Protein AF-A0A850EEI7-F1 (afdb_monomer_lite)

Organism: NCBI:txid2744309

Sequence (321 aa):
MKRLITIFSTVLFVLFVTNSIVHAQEETTPITLTEIEKIIDAKFAEQRPLTEDELTKIVLEMKNEKIANLEGNLSAIIDTSALFVGLIALALATVTGLIGWYIKKGIDEKLNKIEGIERDISKINANIQSKSNEIEEQYKEVKRFKDDLDKFHQKLDSFSSKLKEHKNNFDELCDLNEIMQNVTDSIILIFRYLNNTKDAEQIISETSQIIKMPQKGLKYVLYKLGLKLGMEFNNIEDVVAHLKYLSENLKKEESNLWDIMNNFEGVMNIKLLTDAETMTFYEEIETNYEDWNSHLNEIKTIKDIWIANLKMNSNSQNDAS

pLDDT: mean 81.74, std 15.23, range [41.28, 97.75]

Secondary structure (DSSP, 8-state):
-HHHHHHHHHHHHHHHHHHHHHHT-S------HHHHHHHHHHHHTTT-PPPHHHHHHHHHHHHHHHHHHHHHHHHHHHHHHHHHHHHHHHHHHHHHHHHHHHHHHHHHHHHHHHHHHHHHHHHHHHHHHHHHHHHHHHHHHHHHHHHHHHHHHHHHHHHHHHHHHHHHHHHHHHHHHHHHHHHHHHHHHHHHHHHHHHHHHHHHHHHHHHHTS--TTHHHHHHHHHHHHTS---SHHHHHHHHHHHHHHHHHHHHHHHHHHHHHHHHT-GGG--HHHHHHHHHHHHHHHHHHHHHHHHHHHHHHHHHHHHHHHHHHHHTT-

Foldseek 3Di:
DVVVVVVVVVVLVVVVVVVVVVVVPPDPPPCDVVNVVVVVVVVVVVPDDDDPVNVVVVVVVVVVVVVVVVVVVVVVVVVVVVVVVVVVVVVVVVVVVVVVVVVVVVVVVVVVVVVVVVVVVVVVVVVVVVVVVVVVVVVVVVVVVVVVVVVVVVVVVVVVVVVVVVVVVVVVVVQLVLLVVLVVLLVVLVVVCVVCVVVLVVLLVLLVVLLPDDADPQVVLQVQLCVVVVHHDPDSVSVVVVSVVLVVLLVVLVVQLVVLVVCCVVSVPSVPDDSVVSVVSSVSSVVSSVSNVVSSVSSVVSNVSSVVRVVVVVVVVVVVD

Structure (mmCIF, N/CA/C/O backbone):
data_AF-A0A850EEI7-F1
#
_entry.id   AF-A0A850EEI7-F1
#
loop_
_atom_site.group_PDB
_atom_site.id
_atom_site.type_symbol
_atom_site.label_atom_id
_atom_site.label_alt_id
_atom_site.label_comp_id
_atom_site.label_asym_id
_atom_site.label_entity_id
_atom_site.label_seq_id
_atom_site.pdbx_PDB_ins_code
_atom_site.Cartn_x
_atom_site.Cartn_y
_atom_site.Cartn_z
_atom_site.occupancy
_atom_site.B_iso_or_equiv
_atom_site.auth_seq_id
_atom_site.auth_comp_id
_atom_site.auth_asym_id
_atom_site.auth_atom_id
_atom_site.pdbx_PDB_model_num
ATOM 1 N N . MET A 1 1 ? 44.620 13.776 -81.915 1.00 54.44 1 MET A N 1
ATOM 2 C CA . MET A 1 1 ? 45.863 13.062 -82.283 1.00 54.44 1 MET A CA 1
ATOM 3 C C . MET A 1 1 ? 45.779 12.416 -83.667 1.00 54.44 1 MET A C 1
ATOM 5 O O . MET A 1 1 ? 46.498 12.886 -84.533 1.00 54.44 1 MET A O 1
ATOM 9 N N . LYS A 1 2 ? 44.851 11.474 -83.942 1.00 50.22 2 LYS A N 1
ATOM 10 C CA . LYS A 1 2 ? 44.664 10.896 -85.299 1.00 50.22 2 LYS A CA 1
ATOM 11 C C . LYS A 1 2 ? 44.573 11.956 -86.409 1.00 50.22 2 LYS A C 1
ATOM 13 O O . LYS A 1 2 ? 45.368 11.920 -87.330 1.00 50.22 2 LYS A O 1
ATOM 18 N N . ARG A 1 3 ? 43.707 12.968 -86.255 1.00 58.97 3 ARG A N 1
ATOM 19 C CA . ARG A 1 3 ? 43.564 14.070 -87.232 1.00 58.97 3 ARG A CA 1
ATOM 20 C C . ARG A 1 3 ? 44.830 14.918 -87.419 1.00 58.97 3 ARG A C 1
ATOM 22 O O . ARG A 1 3 ? 45.059 15.418 -88.506 1.00 58.97 3 ARG A O 1
ATOM 29 N N . LEU A 1 4 ? 45.647 15.063 -86.377 1.00 57.88 4 LEU A N 1
ATOM 30 C CA . LEU A 1 4 ? 46.865 15.881 -86.398 1.00 57.88 4 LEU A CA 1
ATOM 31 C C . LEU A 1 4 ? 48.005 15.136 -87.110 1.00 57.88 4 LEU A C 1
ATOM 33 O O . LEU A 1 4 ? 48.696 15.725 -87.928 1.00 57.88 4 LEU A O 1
ATOM 37 N N . ILE A 1 5 ? 48.108 13.821 -86.879 1.00 64.69 5 ILE A N 1
ATOM 38 C CA . ILE A 1 5 ? 48.995 12.917 -87.628 1.00 64.69 5 ILE A CA 1
ATOM 39 C C . ILE A 1 5 ? 48.591 12.887 -89.105 1.00 64.69 5 ILE A C 1
ATOM 41 O O . ILE A 1 5 ? 49.452 12.985 -89.972 1.00 64.69 5 ILE A O 1
ATOM 45 N N . THR A 1 6 ? 47.287 12.819 -89.400 1.00 65.75 6 THR A N 1
ATOM 46 C CA . THR A 1 6 ? 46.788 12.871 -90.780 1.00 65.75 6 THR A CA 1
ATOM 47 C C . THR A 1 6 ? 47.167 14.185 -91.459 1.00 65.75 6 THR A C 1
ATOM 49 O O . THR A 1 6 ? 47.776 14.140 -92.515 1.00 65.75 6 THR A O 1
ATOM 52 N N . ILE A 1 7 ? 46.900 15.340 -90.836 1.00 68.81 7 ILE A N 1
ATOM 53 C CA . ILE A 1 7 ? 47.242 16.656 -91.406 1.00 68.81 7 ILE A CA 1
ATOM 54 C C . ILE A 1 7 ? 48.750 16.784 -91.637 1.00 68.81 7 ILE A C 1
ATOM 56 O O . ILE A 1 7 ? 49.165 17.213 -92.708 1.00 68.81 7 ILE A O 1
ATOM 60 N N . PHE A 1 8 ? 49.575 16.373 -90.671 1.00 67.12 8 PHE A N 1
ATOM 61 C CA . PHE A 1 8 ? 51.027 16.464 -90.799 1.00 67.12 8 PHE A CA 1
ATOM 62 C C . PHE A 1 8 ? 51.553 15.564 -91.924 1.00 67.12 8 PHE A C 1
ATOM 64 O O . PHE A 1 8 ? 52.360 16.007 -92.734 1.00 67.12 8 PHE A O 1
ATOM 71 N N . SER A 1 9 ? 51.038 14.335 -92.036 1.00 65.44 9 SER A N 1
ATOM 72 C CA . SER A 1 9 ? 51.412 13.415 -93.114 1.00 65.44 9 SER A CA 1
ATOM 73 C C . SER A 1 9 ? 50.957 13.916 -94.487 1.00 65.44 9 SER A C 1
ATOM 75 O O . SER A 1 9 ? 51.685 13.746 -95.460 1.00 65.44 9 SER A O 1
ATOM 77 N N . THR A 1 10 ? 49.789 14.564 -94.575 1.00 70.62 10 THR A N 1
ATOM 78 C CA . THR A 1 10 ? 49.311 15.192 -95.814 1.00 70.62 10 THR A CA 1
ATOM 79 C C . THR A 1 10 ? 50.187 16.380 -96.207 1.00 70.62 10 THR A C 1
ATOM 81 O O . THR A 1 10 ? 50.543 16.498 -97.372 1.00 70.62 10 THR A O 1
ATOM 84 N N . VAL A 1 11 ? 50.587 17.233 -95.259 1.00 69.94 11 VAL A N 1
ATOM 85 C CA . VAL A 1 11 ? 51.472 18.381 -95.531 1.00 69.94 11 VAL A CA 1
ATOM 86 C C . VAL A 1 11 ? 52.863 17.915 -95.967 1.00 69.94 11 VAL A C 1
ATOM 88 O O . VAL A 1 11 ? 53.402 18.451 -96.930 1.00 69.94 11 VAL A O 1
ATOM 91 N N . LEU A 1 12 ? 53.417 16.882 -95.326 1.00 67.50 12 LEU A N 1
ATOM 92 C CA . LEU A 1 12 ? 54.711 16.305 -95.706 1.00 67.50 12 LEU A CA 1
ATOM 93 C C . LEU A 1 12 ? 54.664 15.674 -97.105 1.00 67.50 12 LEU A C 1
ATOM 95 O O . LEU A 1 12 ? 55.602 15.830 -97.880 1.00 67.50 12 LEU A O 1
ATOM 99 N N . PHE A 1 13 ? 53.551 15.017 -97.446 1.00 70.19 13 PHE A N 1
ATOM 100 C CA . PHE A 1 13 ? 53.325 14.453 -98.776 1.00 70.19 13 PHE A CA 1
ATOM 101 C C . PHE A 1 13 ? 53.162 15.540 -99.846 1.00 70.19 13 PHE A C 1
ATOM 103 O O . PHE A 1 13 ? 53.750 15.435 -100.915 1.00 70.19 13 PHE A O 1
ATOM 110 N N . VAL A 1 14 ? 52.415 16.610 -99.556 1.00 68.94 14 VAL A N 1
ATOM 111 C CA . VAL A 1 14 ? 52.255 17.746 -100.477 1.00 68.94 14 VAL A CA 1
ATOM 112 C C . VAL A 1 14 ? 53.591 18.447 -100.705 1.00 68.94 14 VAL A C 1
ATOM 114 O O . VAL A 1 14 ? 53.937 18.677 -101.856 1.00 68.94 14 VAL A O 1
ATOM 117 N N . LEU A 1 15 ? 54.371 18.704 -99.648 1.00 64.94 15 LEU A N 1
ATOM 118 C CA . LEU A 1 15 ? 55.708 19.293 -99.766 1.00 64.94 15 LEU A CA 1
ATOM 119 C C . LEU A 1 15 ? 56.660 18.399 -100.568 1.00 64.94 15 LEU A C 1
ATOM 121 O O . LEU A 1 15 ? 57.407 18.914 -101.392 1.00 64.94 15 LEU A O 1
ATOM 125 N N . PHE A 1 16 ? 56.602 17.075 -100.380 1.00 63.66 16 PHE A N 1
ATOM 126 C CA . PHE A 1 16 ? 57.370 16.113 -101.174 1.00 63.66 16 PHE A CA 1
ATOM 127 C C . PHE A 1 16 ? 57.006 16.200 -102.662 1.00 63.66 16 PHE A C 1
ATOM 129 O O . PHE A 1 16 ? 57.883 16.381 -103.501 1.00 63.66 16 PHE A O 1
ATOM 136 N N . VAL A 1 17 ? 55.709 16.159 -102.987 1.00 61.47 17 VAL A N 1
ATOM 137 C CA . VAL A 1 17 ? 55.229 16.216 -104.374 1.00 61.47 17 VAL A CA 1
ATOM 138 C C . VAL A 1 17 ? 55.571 17.555 -105.031 1.00 61.47 17 VAL A C 1
ATOM 140 O O . VAL A 1 17 ? 56.059 17.563 -106.157 1.00 61.47 17 VAL A O 1
ATOM 143 N N . THR A 1 18 ? 55.381 18.688 -104.352 1.00 61.16 18 THR A N 1
ATOM 144 C CA . THR A 1 18 ? 55.675 19.998 -104.949 1.00 61.16 18 THR A CA 1
ATOM 145 C C . THR A 1 18 ? 57.171 20.240 -105.134 1.00 61.16 18 THR A C 1
ATOM 147 O O . THR A 1 18 ? 57.550 20.784 -106.164 1.00 61.16 18 THR A O 1
ATOM 150 N N . ASN A 1 19 ? 58.038 19.800 -104.212 1.00 57.16 19 ASN A N 1
ATOM 151 C CA . ASN A 1 19 ? 59.485 20.000 -104.373 1.00 57.16 19 ASN A CA 1
ATOM 152 C C . ASN A 1 19 ? 60.088 19.075 -105.444 1.00 57.16 19 ASN A C 1
ATOM 154 O O . ASN A 1 19 ? 60.962 19.501 -106.195 1.00 57.16 19 ASN A O 1
ATOM 158 N N . SER A 1 20 ? 59.593 17.836 -105.571 1.00 56.31 20 SER A N 1
ATOM 159 C CA . SER A 1 20 ? 60.006 16.934 -106.657 1.00 56.31 20 SER A CA 1
ATOM 160 C C . SER A 1 20 ? 59.588 17.442 -108.040 1.00 56.31 20 SER A C 1
ATOM 162 O O . SER A 1 20 ? 60.304 17.206 -109.007 1.00 56.31 20 SER A O 1
ATOM 164 N N . ILE A 1 21 ? 58.456 18.150 -108.141 1.00 53.41 21 ILE A N 1
ATOM 165 C CA . ILE A 1 21 ? 57.993 18.752 -109.401 1.00 53.41 21 ILE A CA 1
ATOM 166 C C . ILE A 1 21 ? 58.807 20.008 -109.742 1.00 53.41 21 ILE A C 1
ATOM 168 O O . ILE A 1 21 ? 59.207 20.167 -110.891 1.00 53.41 21 ILE A O 1
ATOM 172 N N . VAL A 1 22 ? 59.108 20.866 -108.760 1.00 53.03 22 VAL A N 1
ATOM 173 C CA . VAL A 1 22 ? 59.854 22.117 -108.994 1.00 53.03 22 VAL A CA 1
ATOM 174 C C . VAL A 1 22 ? 61.310 21.854 -109.401 1.00 53.03 22 VAL A C 1
ATOM 176 O O . VAL A 1 22 ? 61.799 22.506 -110.317 1.00 53.03 22 VAL A O 1
ATOM 179 N N . HIS A 1 23 ? 61.989 20.855 -108.825 1.00 53.16 23 HIS A N 1
ATOM 180 C CA . HIS A 1 23 ? 63.355 20.502 -109.251 1.00 53.16 23 HIS A CA 1
ATOM 181 C C . HIS A 1 23 ? 63.435 19.660 -110.531 1.00 53.16 23 HIS A C 1
ATOM 183 O O . HIS A 1 23 ? 64.508 19.553 -111.114 1.00 53.16 23 HIS A O 1
ATOM 189 N N . ALA A 1 24 ? 62.322 19.104 -111.019 1.00 50.75 24 ALA A N 1
ATOM 190 C CA . ALA A 1 24 ? 62.287 18.471 -112.338 1.00 50.75 24 ALA A CA 1
ATOM 191 C C . ALA A 1 24 ? 62.142 19.489 -113.491 1.00 50.75 24 ALA A C 1
ATOM 193 O O . ALA A 1 24 ? 62.239 19.096 -114.652 1.00 50.75 24 ALA A O 1
ATOM 194 N N . GLN A 1 25 ? 61.891 20.771 -113.185 1.00 46.19 25 GLN A N 1
ATOM 195 C CA . GLN A 1 25 ? 61.545 21.810 -114.162 1.00 46.19 25 GLN A CA 1
ATOM 196 C C . GLN A 1 25 ? 62.606 22.905 -114.368 1.00 46.19 25 GLN A C 1
ATOM 198 O O . GLN A 1 25 ? 62.385 23.782 -115.201 1.00 46.19 25 GLN A O 1
ATOM 203 N N . GLU A 1 26 ? 63.759 22.860 -113.692 1.00 45.91 26 GLU A N 1
ATOM 204 C CA . GLU A 1 26 ? 64.898 23.709 -114.070 1.00 45.91 26 GLU A CA 1
ATOM 205 C C . GLU A 1 26 ? 65.639 23.083 -115.259 1.00 45.91 26 GLU A C 1
ATOM 207 O O . GLU A 1 26 ? 66.461 22.174 -115.139 1.00 45.91 26 GLU A O 1
ATOM 212 N N . GLU A 1 27 ? 65.252 23.570 -116.439 1.00 44.69 27 GLU A N 1
ATOM 213 C CA . GLU A 1 27 ? 65.830 23.310 -117.751 1.00 44.69 27 GLU A CA 1
ATOM 214 C C . GLU A 1 27 ? 67.348 23.549 -117.745 1.00 44.69 27 GLU A C 1
ATOM 216 O O . GLU A 1 27 ? 67.828 24.672 -117.891 1.00 44.69 27 GLU A O 1
ATOM 221 N N . THR A 1 28 ? 68.136 22.476 -117.669 1.00 47.81 28 THR A N 1
ATOM 222 C CA . THR A 1 28 ? 69.429 22.485 -118.354 1.00 47.81 28 THR A CA 1
ATOM 223 C C . THR A 1 28 ? 69.102 22.453 -119.840 1.00 47.81 28 THR A C 1
ATOM 225 O O . THR A 1 28 ? 68.702 21.417 -120.363 1.00 47.81 28 THR A O 1
ATOM 228 N N . THR A 1 29 ? 69.168 23.602 -120.517 1.00 46.78 29 THR A N 1
ATOM 229 C CA . THR A 1 29 ? 69.063 23.664 -121.980 1.00 46.78 29 THR A CA 1
ATOM 230 C C . THR A 1 29 ? 70.129 22.733 -122.556 1.00 46.78 29 THR A C 1
ATOM 232 O O . THR A 1 29 ? 71.314 23.053 -122.432 1.00 46.78 29 THR A O 1
ATOM 235 N N . PRO A 1 30 ? 69.767 21.571 -123.132 1.00 49.31 30 PRO A N 1
ATOM 236 C CA . PRO A 1 30 ? 70.758 20.726 -123.773 1.00 49.31 30 PRO A CA 1
ATOM 237 C C . PRO A 1 30 ? 71.343 21.518 -124.942 1.00 49.31 30 PRO A C 1
ATOM 239 O O . PRO A 1 30 ? 70.599 22.249 -125.601 1.00 49.31 30 PRO A O 1
ATOM 242 N N . ILE A 1 31 ? 72.637 21.350 -125.230 1.00 50.62 31 ILE A N 1
ATOM 243 C CA . ILE A 1 31 ? 73.189 21.700 -126.544 1.00 50.62 31 ILE A CA 1
ATOM 244 C C . ILE A 1 31 ? 72.261 21.051 -127.568 1.00 50.62 31 ILE A C 1
ATOM 246 O O . ILE A 1 31 ? 72.176 19.825 -127.684 1.00 50.62 31 ILE A O 1
ATOM 250 N N . THR A 1 32 ? 71.438 21.878 -128.204 1.00 56.16 32 THR A N 1
ATOM 251 C CA . THR A 1 32 ? 70.386 21.374 -129.078 1.00 56.16 32 THR A CA 1
ATOM 252 C C . THR A 1 32 ? 71.053 20.756 -130.298 1.00 56.16 32 THR A C 1
ATOM 254 O O . THR A 1 32 ? 72.125 21.199 -130.713 1.00 56.16 32 THR A O 1
ATOM 257 N N . LEU A 1 33 ? 70.418 19.744 -130.897 1.00 53.97 33 LEU A N 1
ATOM 258 C CA . LEU A 1 33 ? 70.872 19.140 -132.157 1.00 53.97 33 LEU A CA 1
ATOM 259 C C . LEU A 1 33 ? 71.269 20.222 -133.191 1.00 53.97 33 LEU A C 1
ATOM 261 O O . LEU A 1 33 ? 72.236 20.055 -133.920 1.00 53.97 33 LEU A O 1
ATOM 265 N N . THR A 1 34 ? 70.596 21.374 -133.130 1.00 58.31 34 THR A N 1
ATOM 266 C CA . THR A 1 34 ? 70.830 22.620 -133.870 1.00 58.31 34 THR A CA 1
ATOM 267 C C . THR A 1 34 ? 72.231 23.241 -133.731 1.00 58.31 34 THR A C 1
ATOM 269 O O . THR A 1 34 ? 72.737 23.818 -134.691 1.00 58.31 34 THR A O 1
ATOM 272 N N . GLU A 1 35 ? 72.877 23.186 -132.562 1.00 60.78 35 GLU A N 1
ATOM 273 C CA . GLU A 1 35 ? 74.251 23.698 -132.380 1.00 60.78 35 GLU A CA 1
ATOM 274 C C . GLU A 1 35 ? 75.294 22.731 -132.945 1.00 60.78 35 GLU A C 1
ATOM 276 O O . GLU A 1 35 ? 76.287 23.164 -133.531 1.00 60.78 35 GLU A O 1
ATOM 281 N N . ILE A 1 36 ? 75.024 21.427 -132.859 1.00 58.72 36 ILE A N 1
ATOM 282 C CA . ILE A 1 36 ? 75.848 20.380 -133.472 1.00 58.72 36 ILE A CA 1
ATOM 283 C C . ILE A 1 36 ? 75.715 20.435 -135.000 1.00 58.72 36 ILE A C 1
ATOM 285 O O . ILE A 1 36 ? 76.726 20.398 -135.701 1.00 58.72 36 ILE A O 1
ATOM 289 N N . GLU A 1 37 ? 74.498 20.615 -135.518 1.00 59.19 37 GLU A N 1
ATOM 290 C CA . GLU A 1 37 ? 74.234 20.846 -136.943 1.00 59.19 37 GLU A CA 1
ATOM 291 C C . GLU A 1 37 ? 74.968 22.093 -137.449 1.00 59.19 37 GLU A C 1
ATOM 293 O O . GLU A 1 37 ? 75.642 22.018 -138.470 1.00 59.19 37 GLU A O 1
ATOM 298 N N . LYS A 1 38 ? 74.983 23.201 -136.692 1.00 64.62 38 LYS A N 1
ATOM 299 C CA . LYS A 1 38 ? 75.766 24.402 -137.047 1.00 64.62 38 LYS A CA 1
ATOM 300 C C . LYS A 1 38 ? 77.272 24.153 -137.164 1.00 64.62 38 LYS A C 1
ATOM 302 O O . LYS A 1 38 ? 77.912 24.740 -138.034 1.00 64.62 38 LYS A O 1
ATOM 307 N N . ILE A 1 39 ? 77.853 23.330 -136.291 1.00 62.94 39 ILE A N 1
ATOM 308 C CA . ILE A 1 39 ? 79.290 23.010 -136.321 1.00 62.94 39 ILE A CA 1
ATOM 309 C C . ILE A 1 39 ? 79.610 22.073 -137.495 1.00 62.94 39 ILE A C 1
ATOM 311 O O . ILE A 1 39 ? 80.634 22.247 -138.159 1.00 62.94 39 ILE A O 1
ATOM 315 N N . ILE A 1 40 ? 78.721 21.118 -137.785 1.00 61.44 40 ILE A N 1
ATOM 316 C CA . ILE A 1 40 ? 78.839 20.204 -138.929 1.00 61.44 40 ILE A CA 1
ATOM 317 C C . ILE A 1 40 ? 78.689 20.972 -140.254 1.00 61.44 40 ILE A C 1
ATOM 319 O O . ILE A 1 40 ? 79.525 20.811 -141.145 1.00 61.44 40 ILE A O 1
ATOM 323 N N . ASP A 1 41 ? 77.705 21.867 -140.360 1.00 63.72 41 ASP A N 1
ATOM 324 C CA . ASP A 1 41 ? 77.438 22.675 -141.557 1.00 63.72 41 ASP A CA 1
ATOM 325 C C . ASP A 1 41 ? 78.548 23.700 -141.833 1.00 63.72 41 ASP A C 1
ATOM 327 O O . ASP A 1 41 ? 78.966 23.872 -142.981 1.00 63.72 41 ASP A O 1
ATOM 331 N N . ALA A 1 42 ? 79.095 24.341 -140.791 1.00 61.84 42 ALA A N 1
ATOM 332 C CA . ALA A 1 42 ? 80.222 25.267 -140.928 1.00 61.84 42 ALA A CA 1
ATOM 333 C C . ALA A 1 42 ? 81.495 24.578 -141.457 1.00 61.84 42 ALA A C 1
ATOM 335 O O . ALA A 1 42 ? 82.266 25.191 -142.192 1.00 61.84 42 ALA A O 1
ATOM 336 N N . LYS A 1 43 ? 81.701 23.295 -141.130 1.00 58.09 43 LYS A N 1
ATOM 337 C CA . LYS A 1 43 ? 82.860 22.500 -141.571 1.00 58.09 43 LYS A CA 1
ATOM 338 C C . LYS A 1 43 ? 82.655 21.851 -142.947 1.00 58.09 43 LYS A C 1
ATOM 340 O O . LYS A 1 43 ? 83.616 21.723 -143.705 1.00 58.09 43 LYS A O 1
ATOM 345 N N . PHE A 1 44 ? 81.420 21.504 -143.327 1.00 57.97 44 PHE A N 1
ATOM 346 C CA . PHE A 1 44 ? 81.103 21.007 -144.678 1.00 57.97 44 PHE A CA 1
ATOM 347 C C . PHE A 1 44 ? 81.354 22.056 -145.777 1.00 57.97 44 PHE A C 1
ATOM 349 O O . PHE A 1 44 ? 81.698 21.694 -146.905 1.00 57.97 44 PHE A O 1
ATOM 356 N N . ALA A 1 45 ? 81.269 23.350 -145.445 1.00 59.72 45 ALA A N 1
ATOM 357 C CA . ALA A 1 45 ? 81.617 24.452 -146.344 1.00 59.72 45 ALA A CA 1
ATOM 358 C C . ALA A 1 45 ? 83.124 24.529 -146.696 1.00 59.72 45 ALA A C 1
ATOM 360 O O . ALA A 1 45 ? 83.479 25.130 -147.709 1.00 59.72 45 ALA A O 1
ATOM 361 N N . GLU A 1 46 ? 84.010 23.891 -145.919 1.00 56.38 46 GLU A N 1
ATOM 362 C CA . GLU A 1 46 ? 85.473 23.921 -146.113 1.00 56.38 46 GLU A CA 1
ATOM 363 C C . GLU A 1 46 ? 86.030 22.719 -146.914 1.00 56.38 46 GLU A C 1
ATOM 365 O O . GLU A 1 46 ? 87.241 22.617 -147.106 1.00 56.38 46 GLU A O 1
ATOM 370 N N . GLN A 1 47 ? 85.170 21.808 -147.402 1.00 47.34 47 GLN A N 1
ATOM 371 C CA . GLN A 1 47 ? 85.527 20.606 -148.188 1.00 47.34 47 GLN A CA 1
ATOM 372 C C . GLN A 1 47 ? 86.738 19.807 -147.651 1.00 47.34 47 GLN A C 1
ATOM 374 O O . GLN A 1 47 ? 87.566 19.304 -148.416 1.00 47.34 47 GLN A O 1
ATOM 379 N N . ARG A 1 48 ? 86.832 19.628 -146.329 1.00 47.38 48 ARG A N 1
ATOM 380 C CA . ARG A 1 48 ? 87.761 18.673 -145.707 1.00 47.38 48 ARG A CA 1
ATOM 381 C C . ARG A 1 48 ? 86.996 17.649 -144.864 1.00 47.38 48 ARG A C 1
ATOM 383 O O . ARG A 1 48 ? 86.118 18.046 -144.104 1.00 47.38 48 ARG A O 1
ATOM 390 N N . PRO A 1 49 ? 87.309 16.344 -144.967 1.00 55.91 49 PRO A N 1
ATOM 391 C CA . PRO A 1 49 ? 86.744 15.348 -144.062 1.00 55.91 49 PRO A CA 1
ATOM 392 C C . PRO A 1 49 ? 87.240 15.604 -142.632 1.00 55.91 49 PRO A C 1
ATOM 394 O O . PRO A 1 49 ? 88.422 15.900 -142.439 1.00 55.91 49 PRO A O 1
ATOM 397 N N . LEU A 1 50 ? 86.348 15.486 -141.640 1.00 56.09 50 LEU A N 1
ATOM 398 C CA . LEU A 1 50 ? 86.733 15.529 -140.227 1.00 56.09 50 LEU A CA 1
ATOM 399 C C . LEU A 1 50 ? 87.751 14.419 -139.938 1.00 56.09 50 LEU A C 1
ATOM 401 O O . LEU A 1 50 ? 87.550 13.263 -140.316 1.00 56.09 50 LEU A O 1
ATOM 405 N N . THR A 1 51 ? 88.837 14.771 -139.256 1.00 58.50 51 THR A N 1
ATOM 406 C CA . THR A 1 51 ? 89.823 13.807 -138.764 1.00 58.50 51 THR A CA 1
ATOM 407 C C . THR A 1 51 ? 89.300 13.093 -137.517 1.00 58.50 51 THR A C 1
ATOM 409 O O . THR A 1 51 ? 88.533 13.648 -136.732 1.00 58.50 51 THR A O 1
ATOM 412 N N . GLU A 1 52 ? 89.733 11.847 -137.320 1.00 64.62 52 GLU A N 1
ATOM 413 C CA . GLU A 1 52 ? 89.335 10.987 -136.194 1.00 64.62 52 GLU A CA 1
ATOM 414 C C . GLU A 1 52 ? 89.563 11.658 -134.822 1.00 64.62 52 GLU A C 1
ATOM 416 O O . GLU A 1 52 ? 88.730 11.542 -133.921 1.00 64.62 52 GLU A O 1
ATOM 421 N N . ASP A 1 53 ? 90.619 12.468 -134.697 1.00 68.38 53 ASP A N 1
ATOM 422 C CA . ASP A 1 53 ? 90.914 13.265 -133.498 1.00 68.38 53 ASP A CA 1
ATOM 423 C C . ASP A 1 53 ? 89.854 14.339 -133.198 1.00 68.38 53 ASP A C 1
ATOM 425 O O . ASP A 1 53 ? 89.513 14.567 -132.034 1.00 68.38 53 ASP A O 1
ATOM 429 N N . GLU A 1 54 ? 89.293 14.992 -134.223 1.00 63.62 54 GLU A N 1
ATOM 430 C CA . GLU A 1 54 ? 88.264 16.025 -134.034 1.00 63.62 54 GLU A CA 1
ATOM 431 C C . GLU A 1 54 ? 86.937 15.404 -133.576 1.00 63.62 54 GLU A C 1
ATOM 433 O O . GLU A 1 54 ? 86.289 15.924 -132.665 1.00 63.62 54 GLU A O 1
ATOM 438 N N . LEU A 1 55 ? 86.569 14.247 -134.137 1.00 64.31 55 LEU A N 1
ATOM 439 C CA . LEU A 1 55 ? 85.385 13.497 -133.711 1.00 64.31 55 LEU A CA 1
ATOM 440 C C . LEU A 1 55 ? 85.530 13.012 -132.260 1.00 64.31 55 LEU A C 1
ATOM 442 O O . LEU A 1 55 ? 84.601 13.118 -131.459 1.00 64.31 55 LEU A O 1
ATOM 446 N N . THR A 1 56 ? 86.723 12.531 -131.906 1.00 67.88 56 THR A N 1
ATOM 447 C CA . THR A 1 56 ? 87.034 12.055 -130.553 1.00 67.88 56 THR A CA 1
ATOM 448 C C . THR A 1 56 ? 86.937 13.186 -129.530 1.00 67.88 56 THR A C 1
ATOM 450 O O . THR A 1 56 ? 86.413 12.975 -128.436 1.00 67.88 56 THR A O 1
ATOM 453 N N . LYS A 1 57 ? 87.359 14.405 -129.893 1.00 72.00 57 LYS A N 1
ATOM 454 C CA . LYS A 1 57 ? 87.257 15.589 -129.031 1.00 72.00 57 LYS A CA 1
ATOM 455 C C . LYS A 1 57 ? 85.807 15.999 -128.761 1.00 72.00 57 LYS A C 1
ATOM 457 O O . LYS A 1 57 ? 85.463 16.215 -127.604 1.00 72.00 57 LYS A O 1
ATOM 462 N N . ILE A 1 58 ? 84.953 16.026 -129.788 1.00 67.12 58 ILE A N 1
ATOM 463 C CA . ILE A 1 58 ? 83.521 16.344 -129.634 1.00 67.12 58 ILE A CA 1
ATOM 464 C C . ILE A 1 58 ? 82.832 15.305 -128.735 1.00 67.12 58 ILE A C 1
ATOM 466 O O . ILE A 1 58 ? 82.067 15.655 -127.838 1.00 67.12 58 ILE A O 1
ATOM 470 N N . VAL A 1 59 ? 83.143 14.017 -128.912 1.00 66.94 59 VAL A N 1
ATOM 471 C CA . VAL A 1 59 ? 82.609 12.945 -128.054 1.00 66.94 59 VAL A CA 1
ATOM 472 C C . VAL A 1 59 ? 83.095 13.078 -126.605 1.00 66.94 59 VAL A C 1
ATOM 474 O O . VAL A 1 59 ? 82.320 12.837 -125.677 1.00 66.94 59 VAL A O 1
ATOM 477 N N . LEU A 1 60 ? 84.351 13.478 -126.389 1.00 69.50 60 LEU A N 1
ATOM 478 C CA . LEU A 1 60 ? 84.911 13.724 -125.057 1.00 69.50 60 LEU A CA 1
ATOM 479 C C . LEU A 1 60 ? 84.273 14.933 -124.368 1.00 69.50 60 LEU A C 1
ATOM 481 O O . LEU A 1 60 ? 83.939 14.835 -123.190 1.00 69.50 60 LEU A O 1
ATOM 485 N N . GLU A 1 61 ? 84.064 16.036 -125.087 1.00 69.25 61 GLU A N 1
ATOM 486 C CA . GLU A 1 61 ? 83.389 17.227 -124.561 1.00 69.25 61 GLU A CA 1
ATOM 487 C C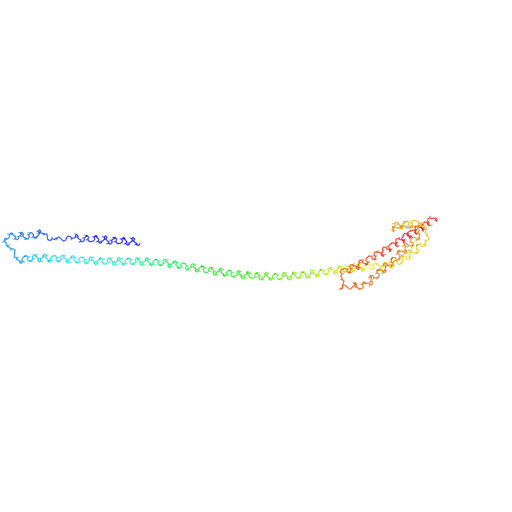 . GLU A 1 61 ? 81.937 16.910 -124.179 1.00 69.25 61 GLU A C 1
ATOM 489 O O . GLU A 1 61 ? 81.559 17.145 -123.032 1.00 69.25 61 GLU A O 1
ATOM 494 N N . MET A 1 62 ? 81.175 16.224 -125.043 1.00 65.06 62 MET A N 1
ATOM 495 C CA . MET A 1 62 ? 79.812 15.776 -124.712 1.00 65.06 62 MET A CA 1
ATOM 496 C C . MET A 1 62 ? 79.773 14.821 -123.509 1.00 65.06 62 MET A C 1
ATOM 498 O O . MET A 1 62 ? 78.843 14.858 -122.701 1.00 65.06 62 MET A O 1
ATOM 502 N N . LYS A 1 63 ? 80.766 13.933 -123.368 1.00 66.69 63 LYS A N 1
ATOM 503 C CA . LYS A 1 63 ? 80.841 13.002 -122.233 1.00 66.69 63 LYS A CA 1
ATOM 504 C C . LYS A 1 63 ? 81.171 13.733 -120.932 1.00 66.69 63 LYS A C 1
ATOM 506 O O . LYS A 1 63 ? 80.554 13.435 -119.913 1.00 66.69 63 LYS A O 1
ATOM 511 N N . ASN A 1 64 ? 82.108 14.677 -120.968 1.00 68.00 64 ASN A N 1
ATOM 512 C CA . ASN A 1 64 ? 82.509 15.461 -119.803 1.00 68.00 64 ASN A CA 1
ATOM 513 C C . ASN A 1 64 ? 81.392 16.404 -119.347 1.00 68.00 64 ASN A C 1
ATOM 515 O O . ASN A 1 64 ? 81.136 16.495 -118.152 1.00 68.00 64 ASN A O 1
ATOM 519 N N . GLU A 1 65 ? 80.669 17.027 -120.275 1.00 66.25 65 GLU A N 1
ATOM 520 C CA . GLU A 1 65 ? 79.502 17.855 -119.963 1.00 66.25 65 GLU A CA 1
ATOM 521 C C . GLU A 1 65 ? 78.359 17.022 -119.369 1.00 66.25 65 GLU A C 1
ATOM 523 O O . GLU A 1 65 ? 77.742 17.407 -118.376 1.00 66.25 65 GLU A O 1
ATOM 528 N N . LYS A 1 66 ? 78.125 15.814 -119.898 1.00 64.81 66 LYS A N 1
ATOM 529 C CA . LYS A 1 66 ? 77.137 14.887 -119.333 1.00 64.81 66 LYS A CA 1
ATOM 530 C C . LYS A 1 66 ? 77.531 14.399 -117.937 1.00 64.81 66 LYS A C 1
ATOM 532 O O . LYS A 1 66 ? 76.651 14.231 -117.099 1.00 64.81 66 LYS A O 1
ATOM 537 N N . ILE A 1 67 ? 78.822 14.188 -117.672 1.00 62.44 67 ILE A N 1
ATOM 538 C CA . ILE A 1 67 ? 79.334 13.850 -116.335 1.00 62.44 67 ILE A CA 1
ATOM 539 C C . ILE A 1 67 ? 79.178 15.041 -115.384 1.00 62.44 67 ILE A C 1
ATOM 541 O O . ILE A 1 67 ? 78.639 14.852 -114.303 1.00 62.44 67 ILE A O 1
ATOM 545 N N . ALA A 1 68 ? 79.539 16.258 -115.799 1.00 62.53 68 ALA A N 1
ATOM 546 C CA . ALA A 1 68 ? 79.382 17.464 -114.984 1.00 62.53 68 ALA A CA 1
ATOM 547 C C . ALA A 1 68 ? 77.906 17.747 -114.640 1.00 62.53 68 ALA A C 1
ATOM 549 O O . ALA A 1 68 ? 77.584 18.045 -113.491 1.00 62.53 68 ALA A O 1
ATOM 550 N N . ASN A 1 69 ? 76.990 17.565 -115.598 1.00 64.06 69 ASN A N 1
ATOM 551 C CA . ASN A 1 69 ? 75.548 17.665 -115.353 1.00 64.06 69 ASN A CA 1
ATOM 552 C C . ASN A 1 69 ? 75.037 16.554 -114.422 1.00 64.06 69 ASN A C 1
ATOM 554 O O . ASN A 1 69 ? 74.182 16.801 -113.572 1.00 64.06 69 ASN A O 1
ATOM 558 N N . LEU A 1 70 ? 75.562 15.330 -114.543 1.00 64.56 70 LEU A N 1
ATOM 559 C CA . LEU A 1 70 ? 75.224 14.242 -113.625 1.00 64.56 70 LEU A CA 1
ATOM 560 C C . LEU A 1 70 ? 75.751 14.506 -112.210 1.00 64.56 70 LEU A C 1
ATOM 562 O O . LEU A 1 70 ? 75.017 14.252 -111.262 1.00 64.56 70 LEU A O 1
ATOM 566 N N . GLU A 1 71 ? 76.964 15.039 -112.054 1.00 58.97 71 GLU A N 1
ATOM 567 C CA . GLU A 1 71 ? 77.563 15.396 -110.760 1.00 58.97 71 GLU A CA 1
ATOM 568 C C . GLU A 1 71 ? 76.824 16.558 -110.084 1.00 58.97 71 GLU A C 1
ATOM 570 O O . GLU A 1 71 ? 76.524 16.474 -108.891 1.00 58.97 71 GLU A O 1
ATOM 575 N N . GLY A 1 72 ? 76.448 17.596 -110.842 1.00 62.03 72 GLY A N 1
ATOM 576 C CA . GLY A 1 72 ? 75.624 18.704 -110.349 1.00 62.03 72 GLY A CA 1
ATOM 577 C C . GLY A 1 72 ? 74.248 18.237 -109.868 1.00 62.03 72 GLY A C 1
ATOM 578 O O . GLY A 1 72 ? 73.835 18.562 -108.753 1.00 62.03 72 GLY A O 1
ATOM 579 N N . ASN A 1 73 ? 73.582 17.379 -110.649 1.00 66.69 73 ASN A N 1
ATOM 580 C CA . ASN A 1 73 ? 72.309 16.773 -110.254 1.00 66.69 73 ASN A CA 1
ATOM 581 C C . ASN A 1 73 ? 72.463 15.851 -109.036 1.00 66.69 73 ASN A C 1
ATOM 583 O O . ASN A 1 73 ? 71.590 15.832 -108.170 1.00 66.69 73 ASN A O 1
ATOM 587 N N . LEU A 1 74 ? 73.571 15.110 -108.924 1.00 58.44 74 LEU A N 1
ATOM 588 C CA . LEU A 1 74 ? 73.834 14.254 -107.766 1.00 58.44 74 LEU A CA 1
ATOM 589 C C . LEU A 1 74 ? 74.044 15.081 -106.492 1.00 58.44 74 LEU A C 1
ATOM 591 O O . LEU A 1 74 ? 73.494 14.731 -105.450 1.00 58.44 74 LEU A O 1
ATOM 595 N N . SER A 1 75 ? 74.788 16.188 -106.578 1.00 65.00 75 SER A N 1
ATOM 596 C CA . SER A 1 75 ? 75.005 17.107 -105.454 1.00 65.00 75 SER A CA 1
ATOM 597 C C . SER A 1 75 ? 73.694 17.748 -105.000 1.00 65.00 75 SER A C 1
ATOM 599 O O . SER A 1 75 ? 73.387 17.730 -103.810 1.00 65.00 75 SER A O 1
ATOM 601 N N . ALA A 1 76 ? 72.868 18.221 -105.940 1.00 66.12 76 ALA A N 1
ATOM 602 C CA . ALA A 1 76 ? 71.554 18.783 -105.632 1.00 66.12 76 ALA A CA 1
ATOM 603 C C . ALA A 1 76 ? 70.622 17.750 -104.972 1.00 66.12 76 ALA A C 1
ATOM 605 O O . ALA A 1 76 ? 69.920 18.066 -104.009 1.00 66.12 76 ALA A O 1
ATOM 606 N N . ILE A 1 77 ? 70.648 16.491 -105.430 1.00 65.06 77 ILE A N 1
ATOM 607 C CA . ILE A 1 77 ? 69.900 15.388 -104.807 1.00 65.06 77 ILE A CA 1
ATOM 608 C C . ILE A 1 77 ? 70.403 15.120 -103.382 1.00 65.06 77 ILE A C 1
ATOM 610 O O . ILE A 1 77 ? 69.586 14.930 -102.479 1.00 65.06 77 ILE A O 1
ATOM 614 N N . ILE A 1 78 ? 71.720 15.129 -103.155 1.00 62.09 78 ILE A N 1
ATOM 615 C CA . ILE A 1 78 ? 72.314 14.914 -101.828 1.00 62.09 78 ILE A CA 1
ATOM 616 C C . ILE A 1 78 ? 71.924 16.043 -100.866 1.00 62.09 78 ILE A C 1
ATOM 618 O O . ILE A 1 78 ? 71.415 15.750 -99.781 1.00 62.09 78 ILE A O 1
ATOM 622 N N . ASP A 1 79 ? 72.060 17.308 -101.261 1.00 63.81 79 ASP A N 1
ATOM 623 C CA . ASP A 1 79 ? 71.703 18.460 -100.420 1.00 63.81 79 ASP A CA 1
ATOM 624 C C . ASP A 1 79 ? 70.199 18.490 -100.107 1.00 63.81 79 ASP A C 1
ATOM 626 O O . ASP A 1 79 ? 69.785 18.693 -98.959 1.00 63.81 79 ASP A O 1
ATOM 630 N N . THR A 1 80 ? 69.368 18.171 -101.105 1.00 68.06 80 THR A N 1
ATOM 631 C CA . THR A 1 80 ? 67.917 18.020 -100.922 1.00 68.06 80 THR A CA 1
ATOM 632 C C . THR A 1 80 ? 67.594 16.871 -99.962 1.00 68.06 80 THR A C 1
ATOM 634 O O . THR A 1 80 ? 66.715 17.001 -99.105 1.00 68.06 80 THR A O 1
ATOM 637 N N . SER A 1 81 ? 68.323 15.752 -100.040 1.00 64.06 81 SER A N 1
ATOM 638 C CA . SER A 1 81 ? 68.139 14.611 -99.136 1.00 64.06 81 SER A CA 1
ATOM 639 C C . SER A 1 81 ? 68.551 14.932 -97.693 1.00 64.06 81 SER A C 1
ATOM 641 O O . SER A 1 81 ? 67.856 14.530 -96.759 1.00 64.06 81 SER A O 1
ATOM 643 N N . ALA A 1 82 ? 69.612 15.719 -97.486 1.00 65.25 82 ALA A N 1
ATOM 644 C CA . ALA A 1 82 ? 70.062 16.144 -96.162 1.00 65.25 82 ALA A CA 1
ATOM 645 C C . ALA A 1 82 ? 69.052 17.090 -95.492 1.00 65.25 82 ALA A C 1
ATOM 647 O O . ALA A 1 82 ? 68.715 16.908 -94.318 1.00 65.25 82 ALA A O 1
ATOM 648 N N . LEU A 1 83 ? 68.497 18.045 -96.249 1.00 70.62 83 LEU A N 1
ATOM 649 C CA . LEU A 1 83 ? 67.387 18.888 -95.792 1.00 70.62 83 LEU A CA 1
ATOM 650 C C . LEU A 1 83 ? 66.161 18.049 -95.418 1.00 70.62 83 LEU A C 1
ATOM 652 O O . LEU A 1 83 ? 65.534 18.293 -94.386 1.00 70.62 83 LEU A O 1
ATOM 656 N N . PHE A 1 84 ? 65.844 17.024 -96.212 1.00 70.81 84 PHE A N 1
ATOM 657 C CA . PHE A 1 84 ? 64.727 16.125 -95.934 1.00 70.81 84 PHE A CA 1
ATOM 658 C C . PHE A 1 84 ? 64.932 15.324 -94.640 1.00 70.81 84 PHE A C 1
ATOM 660 O O . PHE A 1 84 ? 64.028 15.257 -93.805 1.00 70.81 84 PHE A O 1
ATOM 667 N N . VAL A 1 85 ? 66.135 14.786 -94.412 1.00 71.31 85 VAL A N 1
ATOM 668 C CA . VAL A 1 85 ? 66.497 14.109 -93.155 1.00 71.31 85 VAL A CA 1
ATOM 669 C C . VAL A 1 85 ? 66.406 15.072 -91.965 1.00 71.31 85 VAL A C 1
ATOM 671 O O . VAL A 1 85 ? 65.856 14.703 -90.925 1.00 71.31 85 VAL A O 1
ATOM 674 N N . GLY A 1 86 ? 66.865 16.319 -92.118 1.00 71.50 86 GLY A N 1
ATOM 675 C CA . GLY A 1 86 ? 66.743 17.359 -91.093 1.00 71.50 86 GLY A CA 1
ATOM 676 C C . GLY A 1 86 ? 65.287 17.695 -90.743 1.00 71.50 86 GLY A C 1
ATOM 677 O O . GLY A 1 86 ? 64.932 17.778 -89.565 1.00 71.50 86 GLY A O 1
ATOM 678 N N . LEU A 1 87 ? 64.416 17.811 -91.750 1.00 74.88 87 LEU A N 1
ATOM 679 C CA . LEU A 1 87 ? 62.981 18.043 -91.561 1.00 74.88 87 LEU A CA 1
ATOM 680 C C . LEU A 1 87 ? 62.282 16.851 -90.899 1.00 74.88 87 LEU A C 1
ATOM 682 O O . LEU A 1 87 ? 61.442 17.052 -90.021 1.00 74.88 87 LEU A O 1
ATOM 686 N N . ILE A 1 88 ? 62.652 15.617 -91.257 1.00 73.19 88 ILE A N 1
ATOM 687 C CA . ILE A 1 88 ? 62.152 14.408 -90.588 1.00 73.19 88 ILE A CA 1
ATOM 688 C C . ILE A 1 88 ? 62.587 14.388 -89.121 1.00 73.19 88 ILE A C 1
ATOM 690 O O . ILE A 1 88 ? 61.762 14.117 -88.249 1.00 73.19 88 ILE A O 1
ATOM 694 N N . ALA A 1 89 ? 63.847 14.703 -88.818 1.00 71.44 89 ALA A N 1
ATOM 695 C CA . ALA A 1 89 ? 64.339 14.740 -87.442 1.00 71.44 89 ALA A CA 1
ATOM 696 C C . ALA A 1 89 ? 63.595 15.791 -86.597 1.00 71.44 89 ALA A C 1
ATOM 698 O O . ALA A 1 89 ? 63.170 15.497 -85.478 1.00 71.44 89 ALA A O 1
ATOM 699 N N . LEU A 1 90 ? 63.356 16.986 -87.149 1.00 76.38 90 LEU A N 1
ATOM 700 C CA . LEU A 1 90 ? 62.574 18.038 -86.494 1.00 76.38 90 LEU A CA 1
ATOM 701 C C . LEU A 1 90 ? 61.105 17.625 -86.295 1.00 76.38 90 LEU A C 1
ATOM 703 O O . LEU A 1 90 ? 60.528 17.841 -85.226 1.00 76.38 90 LEU A O 1
ATOM 707 N N . ALA A 1 91 ? 60.497 16.984 -87.295 1.00 74.94 91 ALA A N 1
ATOM 708 C CA . ALA A 1 91 ? 59.149 16.431 -87.198 1.00 74.94 91 ALA A CA 1
ATOM 709 C C . ALA A 1 91 ? 59.050 15.353 -86.106 1.00 74.94 91 ALA A C 1
ATOM 711 O O . ALA A 1 91 ? 58.129 15.368 -85.292 1.00 74.94 91 ALA A O 1
ATOM 712 N N . LEU A 1 92 ? 60.020 14.443 -86.028 1.00 73.94 92 LEU A N 1
ATOM 713 C CA . LEU A 1 92 ? 60.059 13.413 -84.991 1.00 73.94 92 LEU A CA 1
ATOM 714 C C . LEU A 1 92 ? 60.264 14.019 -83.600 1.00 73.94 92 LEU A C 1
ATOM 716 O O . LEU A 1 92 ? 59.579 13.615 -82.659 1.00 73.94 92 LEU A O 1
ATOM 720 N N . ALA A 1 93 ? 61.142 15.015 -83.457 1.00 78.06 93 ALA A N 1
ATOM 721 C CA . ALA A 1 93 ? 61.370 15.704 -82.189 1.00 78.06 93 ALA A CA 1
ATOM 722 C C . ALA A 1 93 ? 60.111 16.443 -81.705 1.00 78.06 93 ALA A C 1
ATOM 724 O O . ALA A 1 93 ? 59.733 16.330 -80.538 1.00 78.06 93 ALA A O 1
ATOM 725 N N . THR A 1 94 ? 59.413 17.141 -82.604 1.00 80.62 94 THR A N 1
ATOM 726 C CA . THR A 1 94 ? 58.162 17.848 -82.282 1.00 80.62 94 THR A CA 1
ATOM 727 C C . THR A 1 94 ? 57.029 16.884 -81.935 1.00 80.62 94 THR A C 1
ATOM 729 O O . THR A 1 94 ? 56.352 17.086 -80.927 1.00 80.62 94 THR A O 1
ATOM 732 N N . VAL A 1 95 ? 56.855 15.794 -82.690 1.00 79.56 95 VAL A N 1
ATOM 733 C CA . VAL A 1 95 ? 55.872 14.745 -82.372 1.00 79.56 95 VAL A CA 1
ATOM 734 C C . VAL A 1 95 ? 56.179 14.104 -81.018 1.00 79.56 95 VAL A C 1
ATOM 736 O O . VAL A 1 95 ? 55.276 13.968 -80.193 1.00 79.56 95 VAL A O 1
ATOM 739 N N . THR A 1 96 ? 57.442 13.773 -80.747 1.00 78.38 96 THR A N 1
ATOM 740 C CA . THR A 1 96 ? 57.860 13.170 -79.471 1.00 78.38 96 THR A CA 1
ATOM 741 C C . THR A 1 96 ? 57.643 14.133 -78.303 1.00 78.38 96 THR A C 1
ATOM 743 O O . THR A 1 96 ? 57.106 13.731 -77.272 1.00 78.38 96 THR A O 1
ATOM 746 N N . GLY A 1 97 ? 57.965 15.419 -78.477 1.00 86.38 97 GLY A N 1
ATOM 747 C CA . GLY A 1 97 ? 57.706 16.465 -77.486 1.00 86.38 97 GLY A CA 1
ATOM 748 C C . GLY A 1 97 ? 56.215 16.653 -77.192 1.00 86.38 97 GLY A C 1
ATOM 749 O O . GLY A 1 97 ? 55.822 16.725 -76.029 1.00 86.38 97 GLY A O 1
ATOM 750 N N . LEU A 1 98 ? 55.364 16.656 -78.225 1.00 84.62 98 LEU A N 1
ATOM 751 C CA . LEU A 1 98 ? 53.908 16.762 -78.074 1.00 84.62 98 LEU A CA 1
ATOM 752 C C . LEU A 1 98 ? 53.300 15.529 -77.394 1.00 84.62 98 LEU A C 1
ATOM 754 O O . LEU A 1 98 ? 52.425 15.674 -76.537 1.00 84.62 98 LEU A O 1
ATOM 758 N N . ILE A 1 99 ? 53.763 14.324 -77.744 1.00 82.75 99 ILE A N 1
ATOM 759 C CA . ILE A 1 99 ? 53.346 13.078 -77.086 1.00 82.75 99 ILE A CA 1
ATOM 760 C C . ILE A 1 99 ? 53.770 13.102 -75.614 1.00 82.75 99 ILE A C 1
ATOM 762 O O . ILE A 1 99 ? 52.939 12.848 -74.743 1.00 82.75 99 ILE A O 1
ATOM 766 N N . GLY A 1 100 ? 55.023 13.465 -75.327 1.00 87.12 100 GLY A N 1
ATOM 767 C CA . GLY A 1 100 ? 55.542 13.579 -73.965 1.00 87.12 100 GLY A CA 1
ATOM 768 C C . GLY A 1 100 ? 54.761 14.589 -73.124 1.00 87.12 100 G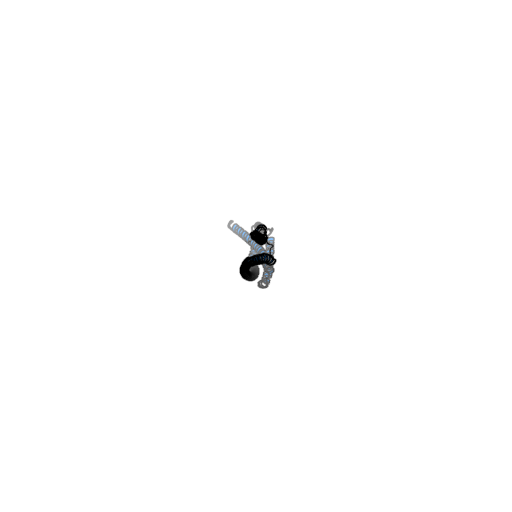LY A C 1
ATOM 769 O O . GLY A 1 100 ? 54.349 14.270 -72.010 1.00 87.12 100 GLY A O 1
ATOM 770 N N . TRP A 1 101 ? 54.474 15.773 -73.674 1.00 91.31 101 TRP A N 1
ATOM 771 C CA . TRP A 1 101 ? 53.650 16.787 -73.011 1.00 91.31 101 TRP A CA 1
ATOM 772 C C . TRP A 1 101 ? 52.228 16.290 -72.733 1.00 91.31 101 TRP A C 1
ATOM 774 O O . TRP A 1 101 ? 51.725 16.465 -71.625 1.00 91.31 101 TRP A O 1
ATOM 784 N N . TYR A 1 102 ? 51.588 15.630 -73.703 1.00 86.19 102 TYR A N 1
ATOM 785 C CA . TYR A 1 102 ? 50.234 15.098 -73.538 1.00 86.19 102 TYR A CA 1
ATOM 786 C C . TYR A 1 102 ? 50.171 13.996 -72.472 1.00 86.19 102 TYR A C 1
ATOM 788 O O . TYR A 1 102 ? 49.265 13.997 -71.639 1.00 86.19 102 TYR A O 1
ATOM 796 N N . ILE A 1 103 ? 51.144 13.078 -72.467 1.00 87.81 103 ILE A N 1
ATOM 797 C CA . ILE A 1 103 ? 51.250 12.023 -71.451 1.00 87.81 103 ILE A CA 1
ATOM 798 C C . ILE A 1 103 ? 51.478 12.642 -70.073 1.00 87.81 103 ILE A C 1
ATOM 800 O O . ILE A 1 103 ? 50.749 12.309 -69.142 1.00 87.81 103 ILE A O 1
ATOM 804 N N . LYS A 1 104 ? 52.436 13.571 -69.951 1.00 90.88 104 LYS A N 1
ATOM 805 C CA . LYS A 1 104 ? 52.727 14.265 -68.693 1.00 90.88 104 LYS A CA 1
ATOM 806 C C . LYS A 1 104 ? 51.485 14.969 -68.154 1.00 90.88 104 LYS A C 1
ATOM 808 O O . LYS A 1 104 ? 51.100 14.724 -67.020 1.00 90.88 104 LYS A O 1
ATOM 813 N N . LYS A 1 105 ? 50.796 15.745 -68.996 1.00 92.62 105 LYS A N 1
ATOM 814 C CA . LYS A 1 105 ? 49.550 16.419 -68.621 1.00 92.62 105 LYS A CA 1
ATOM 815 C C . LYS A 1 105 ? 48.483 15.428 -68.138 1.00 92.62 105 LYS A C 1
ATOM 817 O O . LYS A 1 105 ? 47.841 15.670 -67.123 1.00 92.62 105 LYS A O 1
ATOM 822 N N . GLY A 1 106 ? 48.316 14.298 -68.829 1.00 91.50 106 GLY A N 1
ATOM 823 C CA . GLY A 1 106 ? 47.370 13.256 -68.423 1.00 91.50 106 GLY A CA 1
ATOM 824 C C . GLY A 1 106 ? 47.736 12.565 -67.102 1.00 91.50 106 GLY A C 1
ATOM 825 O O . GLY A 1 106 ? 46.839 12.164 -66.360 1.00 91.50 106 GLY A O 1
ATOM 826 N N . ILE A 1 107 ? 49.029 12.427 -66.797 1.00 91.75 107 ILE A N 1
ATOM 827 C CA . ILE A 1 107 ? 49.520 11.911 -65.511 1.00 91.75 107 ILE A CA 1
ATOM 828 C C . ILE A 1 107 ? 49.284 12.941 -64.403 1.00 91.75 107 ILE A C 1
ATOM 830 O O . ILE A 1 107 ? 48.697 12.580 -63.388 1.00 91.75 107 ILE A O 1
ATOM 834 N N . ASP A 1 108 ? 49.649 14.206 -64.619 1.00 92.38 108 ASP A N 1
ATOM 835 C CA . ASP A 1 108 ? 49.466 15.294 -63.648 1.00 92.38 108 ASP A CA 1
ATOM 836 C C . ASP A 1 108 ? 47.980 15.464 -63.281 1.00 92.38 108 ASP A C 1
ATOM 838 O O . ASP A 1 108 ? 47.622 15.563 -62.109 1.00 92.38 108 ASP A O 1
ATOM 842 N N . GLU A 1 109 ? 47.075 15.410 -64.265 1.00 92.19 109 GLU A N 1
ATOM 843 C CA . GLU A 1 109 ? 45.626 15.447 -64.022 1.00 92.19 109 GLU A CA 1
ATOM 844 C C . GLU A 1 109 ? 45.135 14.258 -63.182 1.00 92.19 109 GLU A C 1
ATOM 846 O O . GLU A 1 109 ? 44.254 14.420 -62.334 1.00 92.19 109 GLU A O 1
ATOM 851 N N . LYS A 1 110 ? 45.681 13.056 -63.405 1.00 92.56 110 LYS A N 1
ATOM 852 C CA . LYS A 1 110 ? 45.335 11.867 -62.614 1.00 92.56 110 LYS A CA 1
ATOM 853 C C . LYS A 1 110 ? 45.914 11.932 -61.202 1.00 92.56 110 LYS A C 1
ATOM 855 O O . LYS A 1 110 ? 45.198 11.579 -60.272 1.00 92.56 110 LYS A O 1
ATOM 860 N N . LEU A 1 111 ? 47.149 12.405 -61.036 1.00 92.69 111 LEU A N 1
ATOM 861 C CA . LEU A 1 111 ? 47.777 12.609 -59.728 1.00 92.69 111 LEU A CA 1
ATOM 862 C C . LEU A 1 111 ? 46.995 13.624 -58.897 1.00 92.69 111 LEU A C 1
ATOM 864 O O . LEU A 1 111 ? 46.588 13.300 -57.789 1.00 92.69 111 LEU A O 1
ATOM 868 N N . ASN A 1 112 ? 46.644 14.775 -59.474 1.00 93.19 112 ASN A N 1
ATOM 869 C CA . ASN A 1 112 ? 45.819 15.778 -58.796 1.00 93.19 112 ASN A CA 1
ATOM 870 C C . ASN A 1 112 ? 44.457 15.214 -58.352 1.00 93.19 112 ASN A C 1
ATOM 872 O O . ASN A 1 112 ? 43.949 15.562 -57.285 1.00 93.19 112 ASN A O 1
ATOM 876 N N . LYS A 1 113 ? 43.850 14.326 -59.156 1.00 93.75 113 LYS A N 1
ATOM 877 C CA . LYS A 1 113 ? 42.619 13.616 -58.768 1.00 93.75 113 LYS A CA 1
ATOM 878 C C . LYS A 1 113 ? 42.858 12.645 -57.613 1.00 93.75 113 LYS A C 1
ATOM 880 O O . LYS A 1 113 ? 42.035 12.604 -56.706 1.00 93.75 113 LYS A 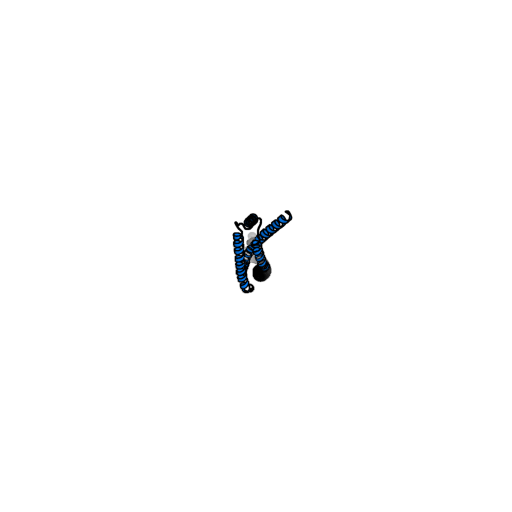O 1
ATOM 885 N N . ILE A 1 114 ? 43.955 11.889 -57.638 1.00 92.19 114 ILE A N 1
ATOM 886 C CA . ILE A 1 114 ? 44.334 10.967 -56.558 1.00 92.19 114 ILE A CA 1
ATOM 887 C C . ILE A 1 114 ? 44.570 11.740 -55.256 1.00 92.19 114 ILE A C 1
ATOM 889 O O . ILE A 1 114 ? 43.971 11.395 -54.245 1.00 92.19 114 ILE A O 1
ATOM 893 N N . GLU A 1 115 ? 45.332 12.832 -55.289 1.00 93.25 115 GLU A N 1
ATOM 894 C CA . GLU A 1 115 ? 45.564 13.706 -54.128 1.00 93.25 115 GLU A CA 1
ATOM 895 C C . GLU A 1 115 ? 44.271 14.361 -53.616 1.00 93.25 115 GLU A C 1
ATOM 897 O O . GLU A 1 115 ? 44.120 14.643 -52.426 1.00 93.25 115 GLU A O 1
ATOM 902 N N . GLY A 1 116 ? 43.320 14.647 -54.512 1.00 93.81 116 GLY A N 1
ATOM 903 C CA . GLY A 1 116 ? 41.972 15.081 -54.139 1.00 93.81 116 GLY A CA 1
ATOM 904 C C . GLY A 1 116 ? 41.226 14.000 -53.356 1.00 93.81 116 GLY A C 1
ATOM 905 O O . GLY A 1 116 ? 40.753 14.260 -52.252 1.00 93.81 116 GLY A O 1
ATOM 906 N N . ILE A 1 117 ? 41.194 12.778 -53.893 1.00 92.88 117 ILE A N 1
ATOM 907 C CA . ILE A 1 117 ? 40.551 11.619 -53.262 1.00 92.88 117 ILE A CA 1
ATOM 908 C C . ILE A 1 117 ? 41.198 11.296 -51.909 1.00 92.88 117 ILE A C 1
ATOM 910 O O . ILE A 1 117 ? 40.486 11.051 -50.942 1.00 92.88 117 ILE A O 1
ATOM 914 N N . GLU A 1 118 ? 42.527 11.330 -51.806 1.00 94.06 118 GLU A N 1
ATOM 915 C CA . GLU A 1 118 ? 43.249 11.070 -50.556 1.00 94.06 118 GLU A CA 1
ATOM 916 C C . GLU A 1 118 ? 42.882 12.086 -49.464 1.00 94.06 118 GLU A C 1
ATOM 918 O O . GLU A 1 118 ? 42.593 11.707 -48.326 1.00 94.06 118 GLU A O 1
ATOM 923 N N . ARG A 1 119 ? 42.799 13.376 -49.817 1.00 94.06 119 ARG A N 1
ATOM 924 C CA . ARG A 1 119 ? 42.338 14.424 -48.893 1.00 94.06 119 ARG A CA 1
ATOM 925 C C . ARG A 1 119 ? 40.894 14.206 -48.451 1.00 94.06 119 ARG A C 1
ATOM 927 O O . ARG A 1 119 ? 40.589 14.407 -47.274 1.00 94.06 119 ARG A O 1
ATOM 934 N N . ASP A 1 120 ? 40.015 13.796 -49.358 1.00 95.12 120 ASP A N 1
ATOM 935 C CA . ASP A 1 120 ? 38.615 13.521 -49.027 1.00 95.12 120 ASP A CA 1
ATOM 936 C C . ASP A 1 120 ? 38.482 12.287 -48.122 1.00 95.12 120 ASP A C 1
ATOM 938 O O . ASP A 1 120 ? 37.770 12.343 -47.118 1.00 95.12 120 ASP A O 1
ATOM 942 N N . ILE A 1 121 ? 39.243 11.219 -48.387 1.00 92.44 121 ILE A N 1
ATOM 943 C CA . ILE A 1 121 ? 39.335 10.041 -47.511 1.00 92.44 121 ILE A CA 1
ATOM 944 C C . ILE A 1 121 ? 39.829 10.445 -46.120 1.00 92.44 121 ILE A C 1
ATOM 946 O O . ILE A 1 121 ? 39.231 10.054 -45.118 1.00 92.44 121 ILE A O 1
ATOM 950 N N . SER A 1 122 ? 40.880 11.266 -46.034 1.00 94.75 122 SER A N 1
ATOM 951 C CA . SER A 1 122 ? 41.407 11.732 -44.749 1.00 94.75 122 SER A CA 1
ATOM 952 C C . SER A 1 122 ? 40.367 12.525 -43.951 1.00 94.75 122 SER A C 1
ATOM 954 O O . SER A 1 122 ? 40.274 12.348 -42.736 1.00 94.75 122 SER A O 1
ATOM 956 N N . LYS A 1 123 ? 39.563 13.372 -44.609 1.00 95.06 123 LYS A N 1
ATOM 957 C CA . LYS A 1 123 ? 38.470 14.114 -43.957 1.00 95.06 123 LYS A CA 1
ATOM 958 C C . LYS A 1 123 ? 37.353 13.192 -43.480 1.00 95.06 123 LYS A C 1
ATOM 960 O O . LYS A 1 123 ? 36.862 13.362 -42.366 1.00 95.06 123 LYS A O 1
ATOM 965 N N . ILE A 1 124 ? 36.959 12.218 -44.302 1.00 94.19 124 ILE A N 1
ATOM 966 C CA . ILE A 1 124 ? 35.937 11.230 -43.940 1.00 94.19 124 ILE A CA 1
ATOM 967 C C . ILE A 1 124 ? 36.397 10.424 -42.721 1.00 94.19 124 ILE A C 1
ATOM 969 O O . ILE A 1 124 ? 35.637 10.302 -41.766 1.00 94.19 124 ILE A O 1
ATOM 973 N N . ASN A 1 125 ? 37.645 9.951 -42.704 1.00 94.25 125 ASN A N 1
ATOM 974 C CA . ASN A 1 125 ? 38.202 9.208 -41.572 1.00 94.25 125 ASN A CA 1
ATOM 975 C C . ASN A 1 125 ? 38.232 10.038 -40.283 1.00 94.25 125 ASN A C 1
ATOM 977 O O . ASN A 1 125 ? 37.829 9.540 -39.234 1.00 94.25 125 ASN A O 1
ATOM 981 N N . ALA A 1 126 ? 38.640 11.309 -40.358 1.00 94.19 126 ALA A N 1
ATOM 982 C CA . ALA A 1 126 ? 38.608 12.205 -39.202 1.00 94.19 126 ALA A CA 1
ATOM 983 C C . ALA A 1 126 ? 37.176 12.401 -38.668 1.00 94.19 126 ALA A C 1
ATOM 985 O O . ALA A 1 126 ? 36.950 12.365 -37.458 1.00 94.19 126 ALA A O 1
ATOM 986 N N . ASN A 1 127 ? 36.192 12.545 -39.561 1.00 95.69 127 ASN A N 1
ATOM 987 C CA . ASN A 1 127 ? 34.786 12.661 -39.173 1.00 95.69 127 ASN A CA 1
ATOM 988 C C . ASN A 1 127 ? 34.248 11.363 -38.544 1.00 95.69 127 ASN A C 1
ATOM 990 O O . ASN A 1 127 ? 33.560 11.413 -37.527 1.00 95.69 127 ASN A O 1
ATOM 994 N N . ILE A 1 128 ? 34.598 10.198 -39.102 1.00 93.62 128 ILE A N 1
ATOM 995 C CA . ILE A 1 128 ? 34.247 8.889 -38.530 1.00 93.62 128 ILE A CA 1
ATOM 996 C C . ILE A 1 128 ? 34.818 8.758 -37.117 1.00 93.62 128 ILE A C 1
ATOM 998 O O . ILE A 1 128 ? 34.090 8.374 -36.205 1.00 93.62 128 ILE A O 1
ATOM 1002 N N . GLN A 1 129 ? 36.087 9.116 -36.912 1.00 94.50 129 GLN A N 1
ATOM 1003 C CA . GLN A 1 129 ? 36.718 9.062 -35.595 1.00 94.50 129 GLN A CA 1
ATOM 1004 C C . GLN A 1 129 ? 36.025 9.998 -34.594 1.00 94.50 129 GLN A C 1
ATOM 1006 O O . GLN A 1 129 ? 35.729 9.581 -33.477 1.00 94.50 129 GLN A O 1
ATOM 1011 N N . SER A 1 130 ? 35.694 11.227 -35.007 1.00 96.06 130 SER A N 1
ATOM 1012 C CA . SER A 1 130 ? 34.926 12.167 -34.177 1.00 96.06 130 SER A CA 1
ATOM 1013 C C . SER A 1 130 ? 33.567 11.589 -33.777 1.00 96.06 130 SER A C 1
ATOM 1015 O O . SER A 1 130 ? 33.223 11.583 -32.598 1.00 96.06 130 SER A O 1
ATOM 1017 N N . LYS A 1 131 ? 32.811 11.038 -34.736 1.00 94.69 131 LYS A N 1
ATOM 1018 C CA . LYS A 1 131 ? 31.504 10.423 -34.466 1.00 94.69 131 LYS A CA 1
ATOM 1019 C C . LYS A 1 131 ? 31.599 9.170 -33.607 1.00 94.69 131 LYS A C 1
ATOM 1021 O O . LYS A 1 131 ? 30.738 8.958 -32.762 1.00 94.69 131 LYS A O 1
ATOM 1026 N N . SER A 1 132 ? 32.649 8.372 -33.773 1.00 95.69 132 SER A N 1
ATOM 1027 C CA . SER A 1 132 ? 32.908 7.215 -32.915 1.00 95.69 132 SER A CA 1
ATOM 1028 C C . SER A 1 132 ? 33.121 7.634 -31.459 1.00 95.69 132 SER A C 1
ATOM 1030 O O . SER A 1 132 ? 32.569 7.001 -30.563 1.00 95.69 132 SER A O 1
ATOM 1032 N N . ASN A 1 133 ? 33.871 8.715 -31.222 1.00 94.56 133 ASN A N 1
ATOM 1033 C CA . ASN A 1 133 ? 34.096 9.238 -29.874 1.00 94.56 133 ASN A CA 1
ATOM 1034 C C . ASN A 1 133 ? 32.800 9.791 -29.259 1.00 94.56 133 ASN A C 1
ATOM 1036 O O . ASN A 1 133 ? 32.495 9.474 -28.112 1.00 94.56 133 ASN A O 1
ATOM 1040 N N . GLU A 1 134 ? 32.003 10.547 -30.028 1.00 96.19 134 GLU A N 1
ATOM 1041 C CA . GLU A 1 134 ? 30.684 11.033 -29.581 1.00 96.19 134 GLU A CA 1
ATOM 1042 C C . GLU A 1 134 ? 29.768 9.869 -29.157 1.00 96.19 134 GLU A C 1
ATOM 1044 O O . GLU A 1 134 ? 29.133 9.922 -28.103 1.00 96.19 134 GLU A O 1
ATOM 1049 N N . ILE A 1 135 ? 29.728 8.788 -29.947 1.00 94.12 135 ILE A N 1
ATOM 1050 C CA . ILE A 1 135 ? 28.941 7.586 -29.630 1.00 94.12 135 ILE A CA 1
ATOM 1051 C C . ILE A 1 135 ? 29.447 6.920 -28.344 1.00 94.12 135 ILE A C 1
ATOM 1053 O O . ILE A 1 135 ? 28.641 6.492 -27.517 1.00 94.12 135 ILE A O 1
ATOM 1057 N N . GLU A 1 136 ? 30.764 6.824 -28.150 1.00 96.44 136 GLU A N 1
ATOM 1058 C CA . GLU A 1 136 ? 31.343 6.231 -26.940 1.00 96.44 136 GLU A CA 1
ATOM 1059 C C . GLU A 1 136 ? 30.993 7.041 -25.680 1.00 96.44 136 GLU A C 1
ATOM 1061 O O . GLU A 1 136 ? 30.679 6.465 -24.633 1.00 96.44 136 GLU A O 1
ATOM 1066 N N . GLU A 1 137 ? 31.013 8.372 -25.769 1.00 96.06 137 GLU A N 1
ATOM 1067 C CA . GLU A 1 137 ? 30.615 9.261 -24.674 1.00 96.06 137 GLU A CA 1
ATOM 1068 C C . GLU A 1 137 ? 29.129 9.114 -24.336 1.00 96.06 137 GLU A C 1
ATOM 1070 O O . GLU A 1 137 ? 28.790 8.888 -23.170 1.00 96.06 137 GLU A O 1
ATOM 1075 N N . GLN A 1 138 ? 28.254 9.128 -25.346 1.00 95.50 138 GLN A N 1
ATOM 1076 C CA . GLN A 1 138 ? 26.818 8.898 -25.159 1.00 95.50 138 GLN A CA 1
ATOM 1077 C C . GLN A 1 138 ? 26.538 7.518 -24.556 1.00 95.50 138 GLN A C 1
ATOM 1079 O O . GLN A 1 138 ? 25.711 7.382 -23.655 1.00 95.50 138 GLN A O 1
ATOM 1084 N N . TYR A 1 139 ? 27.259 6.483 -24.988 1.00 95.50 139 TYR A N 1
ATOM 1085 C CA . TYR A 1 139 ? 27.134 5.144 -24.417 1.00 95.50 139 TYR A CA 1
ATOM 1086 C C . TYR A 1 139 ? 27.516 5.110 -22.929 1.00 95.50 139 TYR A C 1
ATOM 1088 O O . TYR A 1 139 ? 26.820 4.492 -22.116 1.00 95.50 139 TYR A O 1
ATOM 1096 N N . LYS A 1 140 ? 28.597 5.800 -22.538 1.00 96.25 140 LYS A N 1
ATOM 1097 C CA . LYS A 1 140 ? 28.994 5.934 -21.125 1.00 96.25 140 LYS A CA 1
ATOM 1098 C C . LYS A 1 140 ? 27.930 6.665 -20.308 1.00 96.25 140 LYS A C 1
ATOM 1100 O O . LYS A 1 140 ? 27.679 6.277 -19.169 1.00 96.25 140 LYS A O 1
ATOM 1105 N N . GLU A 1 141 ? 27.309 7.693 -20.872 1.00 96.12 141 GLU A N 1
ATOM 1106 C CA . GLU A 1 141 ? 26.236 8.444 -20.222 1.00 96.12 141 GLU A CA 1
ATOM 1107 C C . GLU A 1 141 ? 24.984 7.581 -20.014 1.00 96.12 141 GLU A C 1
ATOM 1109 O O . GLU A 1 141 ? 24.492 7.475 -18.891 1.00 96.12 141 GLU A O 1
ATOM 1114 N N . VAL A 1 142 ? 24.537 6.861 -21.048 1.00 93.25 142 VAL A N 1
ATOM 1115 C CA . VAL A 1 142 ? 23.425 5.899 -20.954 1.00 93.25 142 VAL A CA 1
ATOM 1116 C C . VAL A 1 142 ? 23.693 4.849 -19.876 1.00 93.25 142 VAL A C 1
ATOM 1118 O O . VAL A 1 142 ? 22.803 4.526 -19.088 1.00 93.25 142 VAL A O 1
ATOM 1121 N N . LYS A 1 143 ? 24.927 4.338 -19.792 1.00 96.44 143 LYS A N 1
ATOM 1122 C CA . LYS A 1 143 ? 25.310 3.382 -18.748 1.00 96.44 143 LYS A CA 1
ATOM 1123 C C . LYS A 1 143 ? 25.181 3.983 -17.343 1.00 96.44 143 LYS A C 1
ATOM 1125 O O . LYS A 1 143 ? 24.633 3.326 -16.467 1.00 96.44 143 LYS A O 1
ATOM 1130 N N . ARG A 1 144 ? 25.625 5.228 -17.133 1.00 95.69 144 ARG A N 1
ATOM 1131 C CA . ARG A 1 144 ? 25.473 5.924 -15.840 1.00 95.69 144 ARG A CA 1
ATOM 1132 C C . ARG A 1 144 ? 24.006 6.132 -15.475 1.00 95.69 144 ARG A C 1
ATOM 1134 O O . ARG A 1 144 ? 23.629 5.846 -14.346 1.00 95.69 144 ARG A O 1
ATOM 1141 N N . PHE A 1 145 ? 23.178 6.560 -16.430 1.00 93.62 145 PHE A N 1
ATOM 1142 C CA . PHE A 1 145 ? 21.739 6.706 -16.204 1.00 93.62 145 PHE A CA 1
ATOM 1143 C C . PHE A 1 145 ? 21.079 5.389 -15.810 1.00 93.62 145 PHE A C 1
ATOM 1145 O O . PHE A 1 145 ? 20.249 5.374 -14.904 1.00 93.62 145 PHE A O 1
ATOM 1152 N N . LYS A 1 146 ? 21.463 4.282 -16.453 1.00 95.81 146 LYS A N 1
ATOM 1153 C CA . LYS A 1 146 ? 20.992 2.951 -16.068 1.00 95.81 146 LYS A CA 1
ATOM 1154 C C . LYS A 1 146 ? 21.393 2.609 -14.630 1.00 95.81 146 LYS A C 1
ATOM 1156 O O . LYS A 1 146 ? 20.531 2.226 -13.849 1.00 95.81 146 LYS A O 1
ATOM 1161 N N . ASP A 1 147 ? 22.663 2.796 -14.273 1.00 96.00 147 ASP A N 1
ATOM 1162 C CA . ASP A 1 147 ? 23.157 2.498 -12.922 1.00 96.00 147 ASP A CA 1
ATOM 1163 C C . ASP A 1 147 ? 22.444 3.348 -11.849 1.00 96.00 147 ASP A C 1
ATOM 1165 O O . ASP A 1 147 ? 22.159 2.872 -10.747 1.00 96.00 147 ASP A O 1
ATOM 1169 N N . ASP A 1 148 ? 22.135 4.610 -12.152 1.00 96.00 148 ASP A N 1
ATOM 1170 C CA . ASP A 1 148 ? 21.395 5.490 -11.246 1.00 96.00 148 ASP A CA 1
ATOM 1171 C C . ASP A 1 148 ? 19.911 5.111 -11.144 1.00 96.00 148 ASP A C 1
ATOM 1173 O O . ASP A 1 148 ? 19.343 5.158 -10.047 1.00 96.00 148 ASP A O 1
ATOM 1177 N N . LEU A 1 149 ? 19.298 4.669 -12.245 1.00 92.38 149 LEU A N 1
ATOM 1178 C CA . LEU A 1 149 ? 17.938 4.129 -12.257 1.00 92.38 149 LEU A CA 1
ATOM 1179 C C . LEU A 1 149 ? 17.842 2.849 -11.416 1.00 92.38 149 LEU A C 1
ATOM 1181 O O . LEU A 1 149 ? 16.931 2.732 -10.597 1.00 92.38 149 LEU A O 1
ATOM 1185 N N . ASP A 1 150 ? 18.813 1.944 -11.539 1.00 95.31 150 ASP A N 1
ATOM 1186 C CA . ASP A 1 150 ? 18.878 0.712 -10.746 1.00 95.31 150 ASP A CA 1
ATOM 1187 C C . ASP A 1 150 ? 18.990 1.027 -9.240 1.00 95.31 150 ASP A C 1
ATOM 1189 O O . ASP A 1 150 ? 18.266 0.457 -8.419 1.00 95.31 150 ASP A O 1
ATOM 1193 N N . LYS A 1 151 ? 19.824 2.005 -8.851 1.00 95.19 151 LYS A N 1
ATOM 1194 C CA . LYS A 1 151 ? 19.907 2.477 -7.451 1.00 95.19 151 LYS A CA 1
ATOM 1195 C C . LYS A 1 151 ? 18.603 3.107 -6.966 1.00 95.19 151 LYS A C 1
ATOM 1197 O O . LYS A 1 151 ? 18.248 2.955 -5.796 1.00 95.19 151 LYS A O 1
ATOM 1202 N N . PHE A 1 152 ? 17.914 3.862 -7.821 1.00 93.88 152 PHE A N 1
ATOM 1203 C CA . PHE A 1 152 ? 16.631 4.464 -7.469 1.00 93.88 152 PHE A CA 1
ATOM 1204 C C . PHE A 1 152 ? 15.569 3.388 -7.228 1.00 93.88 152 PHE A C 1
ATOM 1206 O O . PHE A 1 152 ? 14.848 3.464 -6.235 1.00 93.88 152 PHE A O 1
ATOM 1213 N N . HIS A 1 153 ? 15.535 2.355 -8.071 1.00 93.50 153 HIS A N 1
ATOM 1214 C CA . HIS A 1 153 ? 14.638 1.214 -7.907 1.00 93.50 153 HIS A CA 1
ATOM 1215 C C . HIS A 1 153 ? 14.882 0.490 -6.576 1.00 93.50 153 HIS A C 1
ATOM 1217 O O . HIS A 1 153 ? 13.957 0.328 -5.788 1.00 93.50 153 HIS A O 1
ATOM 1223 N N . GLN A 1 154 ? 16.146 0.202 -6.241 1.00 94.50 154 GLN A N 1
ATOM 1224 C CA . GLN A 1 154 ? 16.507 -0.404 -4.951 1.00 94.50 154 GLN A CA 1
ATOM 1225 C C . GLN A 1 154 ? 16.067 0.439 -3.744 1.00 94.50 154 GLN A C 1
ATOM 1227 O O . GLN A 1 154 ? 15.609 -0.094 -2.730 1.00 94.50 154 GLN A O 1
ATOM 1232 N N . LYS A 1 155 ? 16.192 1.771 -3.827 1.00 93.38 155 LYS A N 1
ATOM 1233 C CA . LYS A 1 155 ? 15.685 2.666 -2.775 1.00 93.38 155 LYS A CA 1
ATOM 1234 C C . LYS A 1 155 ? 14.166 2.587 -2.666 1.00 93.38 155 LYS A C 1
ATOM 1236 O O . LYS A 1 155 ? 13.655 2.545 -1.549 1.00 93.38 155 LYS A O 1
ATOM 1241 N N . LEU A 1 156 ? 13.459 2.569 -3.794 1.00 91.81 156 LEU A N 1
ATOM 1242 C CA . LEU A 1 156 ? 12.002 2.481 -3.839 1.00 91.81 156 LEU A CA 1
ATOM 1243 C C . LEU A 1 156 ? 11.505 1.166 -3.222 1.00 91.81 156 LEU A C 1
ATOM 1245 O O . LEU A 1 156 ? 10.608 1.202 -2.382 1.00 91.81 156 LEU A O 1
ATOM 1249 N N . ASP A 1 157 ? 12.152 0.042 -3.529 1.00 93.44 157 ASP A N 1
ATOM 1250 C CA . ASP A 1 157 ? 11.851 -1.263 -2.924 1.00 93.44 157 ASP A CA 1
ATOM 1251 C C . ASP A 1 157 ? 12.064 -1.260 -1.402 1.00 93.44 157 ASP A C 1
ATOM 1253 O O . ASP A 1 157 ? 11.240 -1.777 -0.638 1.00 93.44 157 ASP A O 1
ATOM 1257 N N . SER A 1 158 ? 13.141 -0.619 -0.931 1.00 92.00 158 SER A N 1
ATOM 1258 C CA . SER A 1 158 ? 13.403 -0.457 0.504 1.00 92.00 158 SER A CA 1
ATOM 1259 C C . SER A 1 158 ? 12.337 0.403 1.190 1.00 92.00 158 SER A C 1
ATOM 1261 O O . SER A 1 158 ? 11.849 0.035 2.260 1.00 92.00 158 SER A O 1
ATOM 1263 N N . PHE A 1 159 ? 11.934 1.522 0.579 1.00 89.50 159 PHE A N 1
ATOM 1264 C CA . PHE A 1 159 ? 10.846 2.361 1.091 1.00 89.50 159 PHE A CA 1
ATOM 1265 C C . PHE A 1 159 ? 9.512 1.614 1.120 1.00 89.50 159 PHE A C 1
ATOM 1267 O O . PHE A 1 159 ? 8.800 1.695 2.118 1.00 89.50 159 PHE A O 1
ATOM 1274 N N . SER A 1 160 ? 9.193 0.861 0.066 1.00 91.12 160 SER A N 1
ATOM 1275 C CA . SER A 1 160 ? 7.982 0.040 -0.002 1.00 91.12 160 SER A CA 1
ATOM 1276 C C . SER A 1 160 ? 7.946 -0.999 1.122 1.00 91.12 160 SER A C 1
ATOM 1278 O O . SER A 1 160 ? 6.938 -1.128 1.817 1.00 91.12 160 SER A O 1
ATOM 1280 N N . SER A 1 161 ? 9.075 -1.668 1.372 1.00 91.88 161 SER A N 1
ATOM 1281 C CA . SER A 1 161 ? 9.205 -2.649 2.455 1.00 91.88 161 SER A CA 1
ATOM 1282 C C . SER A 1 161 ? 8.985 -2.014 3.832 1.00 91.88 161 SER A C 1
ATOM 1284 O O . SER A 1 161 ? 8.200 -2.532 4.622 1.00 91.88 161 SER A O 1
ATOM 1286 N N . LYS A 1 162 ? 9.597 -0.849 4.093 1.00 91.31 162 LYS A N 1
ATOM 1287 C CA . LYS A 1 162 ? 9.395 -0.102 5.348 1.00 91.31 162 LYS A CA 1
ATOM 1288 C C . LYS A 1 162 ? 7.959 0.377 5.521 1.00 91.31 162 LYS A C 1
ATOM 1290 O O . LYS A 1 162 ? 7.431 0.344 6.624 1.00 91.31 162 LYS A O 1
ATOM 1295 N N . LEU A 1 163 ? 7.314 0.827 4.446 1.00 87.56 163 LEU A N 1
ATOM 1296 C CA . LEU A 1 163 ? 5.918 1.258 4.499 1.00 87.56 163 LEU A CA 1
ATOM 1297 C C . LEU A 1 163 ? 4.996 0.085 4.845 1.00 87.56 163 LEU A C 1
ATOM 1299 O O . LEU A 1 163 ? 4.082 0.250 5.646 1.00 87.56 163 LEU A O 1
ATOM 1303 N N . LYS A 1 164 ? 5.264 -1.103 4.292 1.00 90.12 164 LYS A N 1
ATOM 1304 C CA . LYS A 1 164 ? 4.532 -2.325 4.637 1.00 90.12 164 LYS A CA 1
ATOM 1305 C C . LYS A 1 164 ? 4.723 -2.713 6.108 1.00 90.12 164 LYS A C 1
ATOM 1307 O O . LYS A 1 164 ? 3.745 -3.046 6.762 1.00 90.12 164 LYS A O 1
ATOM 1312 N N . GLU A 1 165 ? 5.946 -2.626 6.627 1.00 90.06 165 GLU A N 1
ATOM 1313 C CA . GLU A 1 165 ? 6.239 -2.859 8.049 1.00 90.06 165 GLU A CA 1
ATOM 1314 C C . GLU A 1 165 ? 5.497 -1.861 8.952 1.00 90.06 165 GLU A C 1
ATOM 1316 O O . GLU A 1 165 ? 4.800 -2.265 9.875 1.00 90.06 165 GLU A O 1
ATOM 1321 N N . HIS A 1 166 ? 5.560 -0.562 8.642 1.00 86.50 166 HIS A N 1
ATOM 1322 C CA . HIS A 1 166 ? 4.831 0.459 9.396 1.00 86.50 166 HIS A CA 1
ATOM 1323 C C . HIS A 1 166 ? 3.316 0.271 9.347 1.00 86.50 166 HIS A C 1
ATOM 1325 O O . HIS A 1 166 ? 2.657 0.509 10.354 1.00 86.50 166 HIS A O 1
ATOM 1331 N N . LYS A 1 167 ? 2.770 -0.146 8.199 1.00 89.25 167 LYS A N 1
ATOM 1332 C CA . LYS A 1 167 ? 1.348 -0.466 8.081 1.00 89.25 167 LYS A CA 1
ATOM 1333 C C . LYS A 1 167 ? 0.979 -1.629 8.999 1.00 89.25 167 LYS A C 1
ATOM 1335 O O . LYS A 1 167 ? 0.042 -1.487 9.765 1.00 89.25 167 LYS A O 1
ATOM 1340 N N . ASN A 1 168 ? 1.735 -2.725 8.963 1.00 85.69 168 ASN A N 1
ATOM 1341 C CA . ASN A 1 168 ? 1.474 -3.871 9.833 1.00 85.69 168 ASN A CA 1
ATOM 1342 C C . ASN A 1 168 ? 1.530 -3.475 11.317 1.00 85.69 168 ASN A C 1
ATOM 1344 O O . ASN A 1 168 ? 0.622 -3.806 12.063 1.00 85.69 168 ASN A O 1
ATOM 1348 N N . ASN A 1 169 ? 2.537 -2.695 11.725 1.00 86.25 169 ASN A N 1
ATOM 1349 C CA . ASN A 1 169 ? 2.634 -2.207 13.105 1.00 86.25 169 ASN A CA 1
ATOM 1350 C C . ASN A 1 169 ? 1.464 -1.283 13.484 1.00 86.25 169 ASN A C 1
ATOM 1352 O O . ASN A 1 169 ? 1.082 -1.218 14.647 1.00 86.25 169 ASN A O 1
ATOM 1356 N N . PHE A 1 170 ? 0.932 -0.513 12.531 1.00 82.31 170 PHE A N 1
ATOM 1357 C CA . PHE A 1 170 ? -0.238 0.331 12.760 1.00 82.31 170 PHE A CA 1
ATOM 1358 C C . PHE A 1 170 ? -1.511 -0.505 12.906 1.00 82.31 170 PHE A C 1
ATOM 1360 O O . PHE A 1 170 ? -2.274 -0.251 13.830 1.00 82.31 170 PHE A O 1
ATOM 1367 N N . ASP A 1 171 ? -1.701 -1.503 12.041 1.00 80.75 171 ASP A N 1
ATOM 1368 C CA . ASP A 1 171 ? -2.824 -2.438 12.120 1.00 80.75 171 ASP A CA 1
ATOM 1369 C C . ASP A 1 171 ? -2.799 -3.161 13.492 1.00 80.75 171 ASP A C 1
ATOM 1371 O O . ASP A 1 171 ? -3.786 -3.113 14.217 1.00 80.75 171 ASP A O 1
ATOM 1375 N N . GLU A 1 172 ? -1.634 -3.649 13.947 1.00 81.25 172 GLU A N 1
ATOM 1376 C CA . GLU A 1 172 ? -1.460 -4.241 15.292 1.00 81.25 172 GLU A CA 1
ATOM 1377 C C . GLU A 1 172 ? -1.807 -3.274 16.446 1.00 81.25 172 GLU A C 1
ATOM 1379 O O . GLU A 1 172 ? -2.329 -3.685 17.484 1.00 81.25 172 GLU A O 1
ATOM 1384 N N . LEU A 1 173 ? -1.512 -1.975 16.300 1.00 79.50 173 LEU A N 1
ATOM 1385 C CA . LEU A 1 173 ? -1.876 -0.963 17.299 1.00 79.50 173 LEU A CA 1
ATOM 1386 C C . LEU A 1 173 ? -3.376 -0.654 17.298 1.00 79.50 173 LEU A C 1
ATOM 1388 O O . LEU A 1 173 ? -3.921 -0.329 18.354 1.00 79.50 173 LEU A O 1
ATOM 1392 N N . CYS A 1 174 ? -4.030 -0.713 16.137 1.00 79.44 174 CYS A N 1
ATOM 1393 C CA . CYS A 1 174 ? -5.475 -0.558 16.027 1.00 79.44 174 CYS A CA 1
ATOM 1394 C C . CYS A 1 174 ? -6.204 -1.707 16.727 1.00 79.44 174 CYS A C 1
ATOM 1396 O O . CYS A 1 174 ? -7.068 -1.423 17.557 1.00 79.44 174 CYS A O 1
ATOM 1398 N N . ASP A 1 175 ? -5.789 -2.950 16.478 1.00 84.56 175 ASP A N 1
ATOM 1399 C CA . ASP A 1 175 ? -6.349 -4.142 17.128 1.00 84.56 175 ASP A CA 1
ATOM 1400 C C . ASP A 1 175 ? -6.169 -4.050 18.658 1.00 84.56 175 ASP A C 1
ATOM 1402 O O . ASP A 1 175 ? -7.117 -4.176 19.435 1.00 84.56 175 ASP A O 1
ATOM 1406 N N . LEU A 1 176 ? -4.968 -3.666 19.121 1.00 83.19 176 LEU A N 1
ATOM 1407 C CA . LEU A 1 176 ? -4.714 -3.442 20.548 1.00 83.19 176 LEU A CA 1
ATOM 1408 C C . LEU A 1 176 ? -5.612 -2.345 21.147 1.00 83.19 176 LEU A C 1
ATOM 1410 O O . LEU A 1 176 ? -6.032 -2.447 22.301 1.00 83.19 176 LEU A O 1
ATOM 1414 N N . ASN A 1 177 ? -5.888 -1.276 20.399 1.00 85.25 177 ASN A N 1
ATOM 1415 C CA . ASN A 1 177 ? -6.760 -0.202 20.863 1.00 85.25 177 ASN A CA 1
ATOM 1416 C C . ASN A 1 177 ? -8.220 -0.667 20.998 1.00 85.25 177 ASN A C 1
ATOM 1418 O O . ASN A 1 177 ? -8.883 -0.271 21.954 1.00 85.25 177 ASN A O 1
ATOM 1422 N N . GLU A 1 178 ? -8.708 -1.507 20.084 1.00 88.25 178 GLU A N 1
ATOM 1423 C CA . GLU A 1 178 ? -10.042 -2.115 20.169 1.00 88.25 178 GLU A CA 1
ATOM 1424 C C . GLU A 1 178 ? -10.163 -3.031 21.396 1.00 88.25 178 GLU A C 1
ATOM 1426 O O . GLU A 1 178 ? -11.072 -2.852 22.211 1.00 88.25 178 GLU A O 1
ATOM 1431 N N . ILE A 1 179 ? -9.176 -3.906 21.620 1.00 85.69 179 ILE A N 1
ATOM 1432 C CA . ILE A 1 179 ? -9.080 -4.736 22.832 1.00 85.69 179 ILE A CA 1
ATOM 1433 C C . ILE A 1 179 ? -9.135 -3.870 24.100 1.00 85.69 179 ILE A C 1
ATOM 1435 O O . ILE A 1 179 ? -9.902 -4.144 25.027 1.00 85.69 179 ILE A O 1
ATOM 1439 N N . MET A 1 180 ? -8.335 -2.801 24.157 1.00 85.00 180 MET A N 1
ATOM 1440 C CA . MET A 1 180 ? -8.280 -1.911 25.321 1.00 85.00 180 MET A CA 1
ATOM 1441 C C . MET A 1 180 ? -9.596 -1.167 25.559 1.00 85.00 180 MET A C 1
ATOM 1443 O O . MET A 1 180 ? -9.950 -0.917 26.716 1.00 85.00 180 MET A O 1
ATOM 1447 N N . GLN A 1 181 ? -10.323 -0.824 24.496 1.00 89.19 181 GLN A N 1
ATOM 1448 C CA . GLN A 1 181 ? -11.646 -0.218 24.594 1.00 89.19 181 GLN A CA 1
ATOM 1449 C C . GLN A 1 181 ? -12.650 -1.207 25.202 1.00 89.19 181 GLN A C 1
ATOM 1451 O O . GLN A 1 181 ? -13.270 -0.875 26.211 1.00 89.19 181 GLN A O 1
ATOM 1456 N N . ASN A 1 182 ? -12.705 -2.448 24.706 1.00 88.00 182 ASN A N 1
ATOM 1457 C CA . ASN A 1 182 ? -13.583 -3.500 25.242 1.00 88.00 182 ASN A CA 1
ATOM 1458 C C . ASN A 1 182 ? -13.293 -3.801 26.723 1.00 88.00 182 ASN A C 1
ATOM 1460 O O . ASN A 1 182 ? -14.210 -3.932 27.540 1.00 88.00 182 ASN A O 1
ATOM 1464 N N . VAL A 1 183 ? -12.012 -3.853 27.107 1.00 86.88 183 VAL A N 1
ATOM 1465 C CA . VAL A 1 183 ? -11.602 -4.010 28.514 1.00 86.88 183 VAL A CA 1
ATOM 1466 C C . VAL A 1 183 ? -12.046 -2.809 29.355 1.00 86.88 183 VAL A C 1
ATOM 1468 O O . VAL A 1 183 ? -12.560 -2.984 30.460 1.00 86.88 183 VAL A O 1
ATOM 1471 N N . THR A 1 184 ? -11.878 -1.587 28.845 1.00 89.88 184 THR A N 1
ATOM 1472 C CA . THR A 1 184 ? -12.297 -0.361 29.543 1.00 89.88 184 THR A CA 1
ATOM 1473 C C . THR A 1 184 ? -13.806 -0.343 29.770 1.00 89.88 184 THR A C 1
ATOM 1475 O O . THR A 1 184 ? -14.251 -0.081 30.890 1.00 89.88 184 THR A O 1
ATOM 1478 N N . ASP A 1 185 ? -14.592 -0.671 28.747 1.00 91.75 185 ASP A N 1
ATOM 1479 C CA . ASP A 1 185 ? -16.051 -0.680 28.828 1.00 91.75 185 ASP A CA 1
ATOM 1480 C C . ASP A 1 185 ? -16.551 -1.786 29.773 1.00 91.75 185 ASP A C 1
ATOM 1482 O O . ASP A 1 185 ? -17.406 -1.531 30.627 1.00 91.75 185 ASP A O 1
ATOM 1486 N N . SER A 1 186 ? -15.911 -2.960 29.755 1.00 89.62 186 SER A N 1
ATOM 1487 C CA . SER A 1 186 ? -16.142 -4.036 30.733 1.00 89.62 186 SER A CA 1
ATOM 1488 C C . SER A 1 186 ? -15.908 -3.567 32.175 1.00 89.62 186 SER A C 1
ATOM 1490 O O . SER A 1 186 ? -16.748 -3.766 33.055 1.00 89.62 186 SER A O 1
ATOM 1492 N N . ILE A 1 187 ? -14.785 -2.885 32.435 1.00 89.25 187 ILE A N 1
ATOM 1493 C CA . ILE A 1 187 ? -14.457 -2.334 33.759 1.00 89.25 187 ILE A CA 1
ATOM 1494 C C . ILE A 1 187 ? -15.506 -1.304 34.200 1.00 89.25 187 ILE A C 1
ATOM 1496 O O . ILE A 1 187 ? -15.915 -1.295 35.364 1.00 89.25 187 ILE A O 1
ATOM 1500 N N . ILE A 1 188 ? -15.969 -0.443 33.288 1.00 93.94 188 ILE A N 1
ATOM 1501 C CA . ILE A 1 188 ? -17.018 0.544 33.576 1.00 93.94 188 ILE A CA 1
ATOM 1502 C C . ILE A 1 188 ? -18.316 -0.153 34.001 1.00 93.94 188 ILE A C 1
ATOM 1504 O O . ILE A 1 188 ? -18.930 0.263 34.988 1.00 93.94 188 ILE A O 1
ATOM 1508 N N . LEU A 1 189 ? -18.732 -1.203 33.290 1.00 94.06 189 LEU A N 1
ATOM 1509 C CA . LEU A 1 189 ? -19.928 -1.980 33.625 1.00 94.06 189 LEU A CA 1
ATOM 1510 C C . LEU A 1 189 ? -19.795 -2.659 34.993 1.00 94.06 189 LEU A C 1
ATOM 1512 O O . LEU A 1 189 ? -20.693 -2.523 35.827 1.00 94.06 189 LEU A O 1
ATOM 1516 N N . ILE A 1 190 ? -18.639 -3.265 35.282 1.00 90.94 190 ILE A N 1
ATOM 1517 C CA . ILE A 1 190 ? -18.327 -3.834 36.602 1.00 90.94 190 ILE A CA 1
ATOM 1518 C C . ILE A 1 190 ? -18.448 -2.769 37.701 1.00 90.94 190 ILE A C 1
ATOM 1520 O O . ILE A 1 190 ? -19.087 -3.002 38.727 1.00 90.94 190 ILE A O 1
ATOM 1524 N N . PHE A 1 191 ? -17.883 -1.573 37.508 1.00 92.50 191 PHE A N 1
ATOM 1525 C CA . PHE A 1 191 ? -17.998 -0.501 38.502 1.00 92.50 191 PHE A CA 1
ATOM 1526 C C . PHE A 1 191 ? -19.442 -0.043 38.709 1.00 92.50 191 PHE A C 1
ATOM 1528 O O . PHE A 1 191 ? -19.847 0.195 39.849 1.00 92.50 191 PHE A O 1
ATOM 1535 N N . ARG A 1 192 ? -20.234 0.070 37.635 1.00 94.50 192 ARG A N 1
ATOM 1536 C CA . ARG A 1 192 ? -21.661 0.406 37.741 1.00 94.50 192 ARG A CA 1
ATOM 1537 C C . ARG A 1 192 ? -22.420 -0.655 38.530 1.00 94.50 192 ARG A C 1
ATOM 1539 O O . ARG A 1 192 ? -23.221 -0.299 39.391 1.00 94.50 192 ARG A O 1
ATOM 1546 N N . TYR A 1 193 ? -22.150 -1.930 38.268 1.00 93.81 193 TYR A N 1
ATOM 1547 C CA . TYR A 1 193 ? -22.693 -3.047 39.032 1.00 93.81 193 TYR A CA 1
ATOM 1548 C C . TYR A 1 193 ? -22.332 -2.945 40.521 1.00 93.81 193 TYR A C 1
ATOM 1550 O O . TYR A 1 193 ? -23.229 -2.856 41.355 1.00 93.81 193 TYR A O 1
ATOM 1558 N N . LEU A 1 194 ? -21.041 -2.845 40.860 1.00 90.62 194 LEU A N 1
ATOM 1559 C CA . LEU A 1 194 ? -20.562 -2.754 42.249 1.00 90.62 194 LEU A CA 1
ATOM 1560 C C . LEU A 1 194 ? -21.118 -1.539 43.006 1.00 90.62 194 LEU A C 1
ATOM 1562 O O . LEU A 1 194 ? -21.287 -1.582 44.226 1.00 90.62 194 LEU A O 1
ATOM 1566 N N . ASN A 1 195 ? -21.376 -0.437 42.302 1.00 91.69 195 ASN A N 1
ATOM 1567 C CA . ASN A 1 195 ? -22.016 0.729 42.894 1.00 91.69 195 ASN A CA 1
ATOM 1568 C C . ASN A 1 195 ? -23.505 0.473 43.169 1.00 91.69 195 ASN A C 1
ATOM 1570 O O . ASN A 1 195 ? -24.009 0.832 44.231 1.00 91.69 195 ASN A O 1
ATOM 1574 N N . ASN A 1 196 ? -24.199 -0.177 42.234 1.00 93.25 196 ASN A N 1
ATOM 1575 C CA . ASN A 1 196 ? -25.634 -0.415 42.321 1.00 93.25 196 ASN A CA 1
ATOM 1576 C C . ASN A 1 196 ? -26.009 -1.588 43.242 1.00 93.25 196 ASN A C 1
ATOM 1578 O O . ASN A 1 196 ? -27.138 -1.613 43.724 1.00 93.25 196 ASN A O 1
ATOM 1582 N N . THR A 1 197 ? -25.126 -2.558 43.499 1.00 90.94 197 THR A N 1
ATOM 1583 C CA . THR A 1 197 ? -25.424 -3.718 44.367 1.00 90.94 197 THR A CA 1
ATOM 1584 C C . THR A 1 197 ? -25.760 -3.307 45.794 1.00 90.94 197 THR A C 1
ATOM 1586 O O . THR A 1 197 ? -26.726 -3.807 46.370 1.00 90.94 197 THR A O 1
ATOM 1589 N N . LYS A 1 198 ? -25.034 -2.325 46.342 1.00 86.31 198 LYS A N 1
ATOM 1590 C CA . LYS A 1 198 ? -25.342 -1.752 47.662 1.00 86.31 198 LYS A CA 1
ATOM 1591 C C . LYS A 1 198 ? -26.748 -1.155 47.706 1.00 86.31 198 LYS A C 1
ATOM 1593 O O . LYS A 1 198 ? -27.492 -1.387 48.659 1.00 86.31 198 LYS A O 1
ATOM 1598 N N . ASP A 1 199 ? -27.124 -0.434 46.654 1.00 90.19 199 ASP A N 1
ATOM 1599 C CA . ASP A 1 199 ? -28.460 0.143 46.533 1.00 90.19 199 ASP A CA 1
ATOM 1600 C C . ASP A 1 199 ? -29.521 -0.951 46.342 1.00 90.19 199 ASP A C 1
ATOM 1602 O O . ASP A 1 199 ? -30.629 -0.832 46.865 1.00 90.19 199 ASP A O 1
ATOM 1606 N N . ALA A 1 200 ? -29.198 -2.028 45.621 1.00 92.50 200 ALA A N 1
ATOM 1607 C CA . ALA A 1 200 ? -30.116 -3.121 45.321 1.00 92.50 200 ALA A CA 1
ATOM 1608 C C . ALA A 1 200 ? -30.595 -3.841 46.587 1.00 92.50 200 ALA A C 1
ATOM 1610 O O . ALA A 1 200 ? -31.803 -3.999 46.771 1.00 92.50 200 ALA A O 1
ATOM 1611 N N . GLU A 1 201 ? -29.685 -4.213 47.492 1.00 91.69 201 GLU A N 1
ATOM 1612 C CA . GLU A 1 201 ? -30.050 -4.859 48.760 1.00 91.69 201 GLU A CA 1
ATOM 1613 C C . GLU A 1 201 ? -30.982 -3.976 49.601 1.00 91.69 201 GLU A C 1
ATOM 1615 O O . GLU A 1 201 ? -32.014 -4.436 50.109 1.00 91.69 201 GLU A O 1
ATOM 1620 N N . GLN A 1 202 ? -30.654 -2.684 49.702 1.00 94.25 202 GLN A N 1
ATOM 1621 C CA . GLN A 1 202 ? -31.473 -1.709 50.413 1.00 94.25 202 GLN A CA 1
ATOM 1622 C C . GLN A 1 202 ? -32.857 -1.569 49.765 1.00 94.25 202 GLN A C 1
ATOM 1624 O O . GLN A 1 202 ? -33.877 -1.630 50.455 1.00 94.25 202 GLN A O 1
ATOM 1629 N N . ILE A 1 203 ? -32.915 -1.423 48.439 1.00 95.06 203 ILE A N 1
ATOM 1630 C CA . ILE A 1 203 ? -34.160 -1.281 47.680 1.00 95.06 203 ILE A CA 1
ATOM 1631 C C . ILE A 1 203 ? -35.047 -2.518 47.845 1.00 95.06 203 ILE A C 1
ATOM 1633 O O . ILE A 1 203 ? -36.239 -2.363 48.112 1.00 95.06 203 ILE A O 1
ATOM 1637 N N . ILE A 1 204 ? -34.498 -3.730 47.740 1.00 94.06 204 IL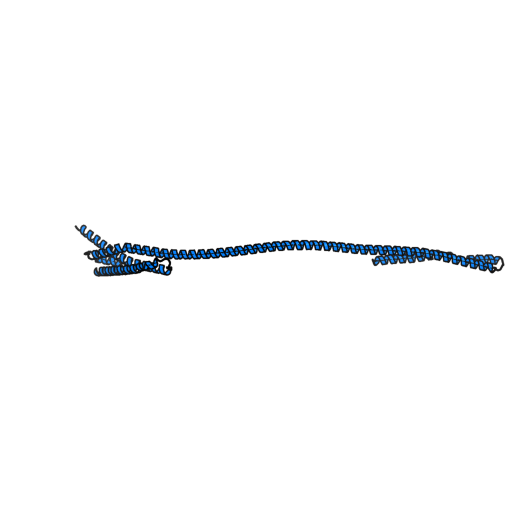E A N 1
ATOM 1638 C CA . ILE A 1 204 ? -35.252 -4.982 47.911 1.00 94.06 204 ILE A CA 1
ATOM 1639 C C . ILE A 1 204 ? -35.837 -5.067 49.325 1.00 94.06 204 ILE A C 1
ATOM 1641 O O . ILE A 1 204 ? -37.022 -5.382 49.492 1.00 94.06 204 ILE A O 1
ATOM 1645 N N . SER A 1 205 ? -35.029 -4.749 50.341 1.00 94.50 205 SER A N 1
ATOM 1646 C CA . SER A 1 205 ? -35.452 -4.753 51.745 1.00 94.50 205 SER A CA 1
ATOM 1647 C C . SER A 1 205 ? -36.581 -3.750 52.001 1.00 94.50 205 SER A C 1
ATOM 1649 O O . SER A 1 205 ? -37.639 -4.123 52.516 1.00 94.50 205 SER A O 1
ATOM 1651 N N . GLU A 1 206 ? -36.411 -2.497 51.574 1.00 94.69 206 GLU A N 1
ATOM 1652 C CA . GLU A 1 206 ? -37.416 -1.441 51.733 1.00 94.69 206 GLU A CA 1
ATOM 1653 C C . GLU A 1 206 ? -38.716 -1.775 50.991 1.00 94.69 206 GLU A C 1
ATOM 1655 O O . GLU A 1 206 ? -39.803 -1.649 51.556 1.00 94.69 206 GLU A O 1
ATOM 1660 N N . THR A 1 207 ? -38.622 -2.271 49.754 1.00 93.44 207 THR A N 1
ATOM 1661 C CA . THR A 1 207 ? -39.790 -2.658 48.945 1.00 93.44 207 THR A CA 1
ATOM 1662 C C . THR A 1 207 ? -40.571 -3.787 49.617 1.00 93.44 207 THR A C 1
ATOM 1664 O O . THR A 1 207 ? -41.793 -3.712 49.753 1.00 93.44 207 THR A O 1
ATOM 1667 N N . SER A 1 208 ? -39.863 -4.793 50.137 1.00 92.50 208 SER A N 1
ATOM 1668 C CA . SER A 1 208 ? -40.462 -5.922 50.860 1.00 92.50 208 SER A CA 1
ATOM 1669 C C . SER A 1 208 ? -41.176 -5.499 52.149 1.00 92.50 208 SER A C 1
ATOM 1671 O O . SER A 1 208 ? -42.155 -6.132 52.551 1.00 92.50 208 SER A O 1
ATOM 1673 N N . GLN A 1 209 ? -40.697 -4.449 52.822 1.00 93.56 209 GLN A N 1
ATOM 1674 C CA . GLN A 1 209 ? -41.347 -3.891 54.012 1.00 93.56 209 GLN A CA 1
ATOM 1675 C C . GLN A 1 209 ? -42.575 -3.052 53.647 1.00 93.56 209 GLN A C 1
ATOM 1677 O O . GLN A 1 209 ? -43.633 -3.210 54.255 1.00 93.56 209 GLN A O 1
ATOM 1682 N N . ILE A 1 210 ? -42.450 -2.193 52.634 1.00 89.88 210 ILE A N 1
ATOM 1683 C CA . ILE A 1 210 ? -43.496 -1.262 52.198 1.00 89.88 210 ILE A CA 1
ATOM 1684 C C . I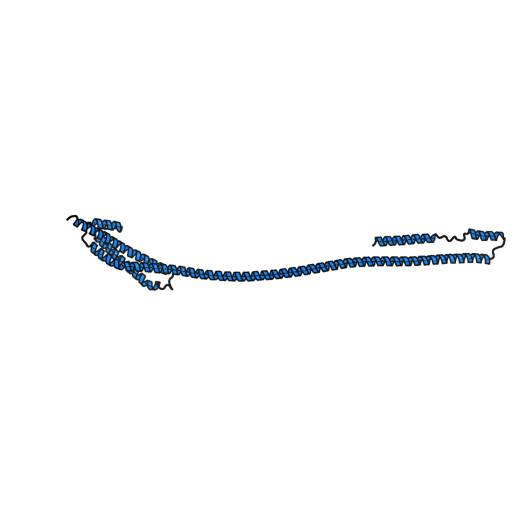LE A 1 210 ? -44.729 -2.005 51.664 1.00 89.88 210 ILE A C 1
ATOM 1686 O O . ILE A 1 210 ? -45.858 -1.627 51.984 1.00 89.88 210 ILE A O 1
ATOM 1690 N N . ILE A 1 211 ? -44.537 -3.101 50.922 1.00 88.56 211 ILE A N 1
ATOM 1691 C CA . ILE A 1 211 ? -45.650 -3.906 50.394 1.00 88.56 211 ILE A CA 1
ATOM 1692 C C . ILE A 1 211 ? -46.488 -4.526 51.522 1.00 88.56 211 ILE A C 1
ATOM 1694 O O . ILE A 1 211 ? -47.698 -4.660 51.382 1.00 88.56 211 ILE A O 1
ATOM 1698 N N . LYS A 1 212 ? -45.896 -4.831 52.684 1.00 90.31 212 LYS A N 1
ATOM 1699 C CA . LYS A 1 212 ? -46.629 -5.397 53.833 1.00 90.31 212 LYS A CA 1
ATOM 1700 C C . LYS A 1 212 ? -47.506 -4.377 54.568 1.00 90.31 212 LYS A C 1
ATOM 1702 O O . LYS A 1 212 ? -48.294 -4.768 55.428 1.00 90.31 212 LYS A O 1
ATOM 1707 N N . MET A 1 213 ? -47.372 -3.081 54.279 1.00 88.00 213 MET A N 1
ATOM 1708 C CA . MET A 1 213 ? -48.168 -2.043 54.936 1.00 88.00 213 MET A CA 1
ATOM 1709 C C . MET A 1 213 ? -49.626 -2.062 54.440 1.00 88.00 213 MET A C 1
ATOM 1711 O O . MET A 1 213 ? -49.850 -2.291 53.250 1.00 88.00 213 MET A O 1
ATOM 1715 N N . PRO A 1 214 ? -50.626 -1.769 55.295 1.00 80.50 214 PRO A N 1
ATOM 1716 C CA . PRO A 1 214 ? -52.030 -1.696 54.885 1.00 80.50 214 PRO A CA 1
ATOM 1717 C C . PRO A 1 214 ? -52.251 -0.679 53.757 1.00 80.50 214 PRO A C 1
ATOM 1719 O O . PRO A 1 214 ? -51.817 0.467 53.860 1.00 80.50 214 PRO A O 1
ATOM 1722 N N . GLN A 1 215 ? -52.963 -1.072 52.695 1.00 78.06 215 GLN A N 1
ATOM 1723 C CA . GLN A 1 215 ? -53.143 -0.232 51.505 1.00 78.06 215 GLN A CA 1
ATOM 1724 C C . GLN A 1 215 ? -54.598 0.206 51.313 1.00 78.06 215 GLN A C 1
ATOM 1726 O O . GLN A 1 215 ? -55.459 -0.587 50.924 1.00 78.06 215 GLN A O 1
ATOM 1731 N N . LYS A 1 216 ? -54.864 1.508 51.477 1.00 84.56 216 LYS A N 1
ATOM 1732 C CA . LYS A 1 216 ? -56.021 2.139 50.826 1.00 84.56 216 LYS A CA 1
ATOM 1733 C C . LYS A 1 216 ? -55.699 2.322 49.340 1.00 84.56 216 LYS A C 1
ATOM 1735 O O . LYS A 1 216 ? -54.570 2.649 48.977 1.00 84.56 216 LYS A O 1
ATOM 1740 N N . GLY A 1 217 ? -56.681 2.068 48.476 1.00 87.56 217 GLY A N 1
ATOM 1741 C CA . GLY A 1 217 ? -56.505 2.217 47.028 1.00 87.56 217 GLY A CA 1
ATOM 1742 C C . GLY A 1 217 ? -55.695 1.106 46.350 1.00 87.56 217 GLY A C 1
ATOM 1743 O O . GLY A 1 217 ? -55.190 1.329 45.255 1.00 87.56 217 GLY A O 1
ATOM 1744 N N . LEU A 1 218 ? -55.597 -0.095 46.940 1.00 91.31 218 LEU A N 1
ATOM 1745 C CA . LEU A 1 218 ? -54.811 -1.212 46.388 1.00 91.31 218 LEU A CA 1
ATOM 1746 C C . LEU A 1 218 ? -55.085 -1.470 44.893 1.00 91.31 218 LEU A C 1
ATOM 1748 O O . LEU A 1 218 ? -54.146 -1.585 44.118 1.00 91.31 218 LEU A O 1
ATOM 1752 N N . LYS A 1 219 ? -56.352 -1.455 44.454 1.00 93.56 219 LYS A N 1
ATOM 1753 C CA . LYS A 1 219 ? -56.712 -1.637 43.031 1.00 93.56 219 LYS A CA 1
ATOM 1754 C C . LYS A 1 219 ? -56.009 -0.648 42.092 1.00 93.56 219 LYS A C 1
ATOM 1756 O O . LYS A 1 219 ? -55.616 -1.022 40.994 1.00 93.56 219 LYS A O 1
ATOM 1761 N N . TYR A 1 220 ? -55.847 0.604 42.519 1.00 93.06 220 TYR A N 1
ATOM 1762 C CA . TYR A 1 220 ? -55.171 1.631 41.728 1.00 93.06 220 TYR A CA 1
ATOM 1763 C C . TYR A 1 220 ? -53.662 1.382 41.636 1.00 93.06 220 TYR A C 1
ATOM 1765 O O . TYR A 1 220 ? -53.078 1.557 40.568 1.00 93.06 220 TYR A O 1
ATOM 1773 N N . VAL A 1 221 ? -53.046 0.938 42.737 1.00 93.62 221 VAL A N 1
ATOM 1774 C CA . VAL A 1 221 ? -51.630 0.544 42.778 1.00 93.62 221 VAL A CA 1
ATOM 1775 C C . VAL A 1 221 ? -51.371 -0.612 41.821 1.00 93.62 221 VAL A C 1
ATOM 1777 O O . VAL A 1 221 ? -50.504 -0.494 40.961 1.00 93.62 221 VAL A O 1
ATOM 1780 N N . LEU A 1 222 ? -52.169 -1.679 41.916 1.00 94.44 222 LEU A N 1
ATOM 1781 C CA . LEU A 1 222 ? -52.044 -2.861 41.059 1.00 94.44 222 LEU A CA 1
ATOM 1782 C C . LEU A 1 222 ? -52.207 -2.506 39.574 1.00 94.44 222 LEU A C 1
ATOM 1784 O O . LEU A 1 222 ? -51.386 -2.905 38.753 1.00 94.44 222 LEU A O 1
ATOM 1788 N N . TYR A 1 223 ? -53.199 -1.674 39.236 1.00 95.81 223 TYR A N 1
ATOM 1789 C CA . TYR A 1 223 ? -53.390 -1.175 37.871 1.00 95.81 223 TYR A CA 1
ATOM 1790 C C . TYR A 1 223 ? -52.181 -0.380 37.358 1.00 95.81 223 TYR A C 1
ATOM 1792 O O . TYR A 1 223 ? -51.708 -0.608 36.246 1.00 95.81 223 TYR A O 1
ATOM 1800 N N . LYS A 1 224 ? -51.653 0.552 38.163 1.00 95.94 224 LYS A N 1
ATOM 1801 C CA . LYS A 1 224 ? -50.482 1.353 37.778 1.00 95.94 224 LYS A CA 1
ATOM 1802 C C . LYS A 1 224 ? -49.230 0.509 37.590 1.00 95.94 224 LYS A C 1
ATOM 1804 O O . LYS A 1 224 ? -48.472 0.776 36.661 1.00 95.94 224 LYS A O 1
ATOM 1809 N N . LEU A 1 225 ? -49.018 -0.470 38.465 1.00 95.06 225 LEU A N 1
ATOM 1810 C CA . LEU A 1 225 ? -47.921 -1.420 38.329 1.00 95.06 225 LEU A CA 1
ATOM 1811 C C . LEU A 1 225 ? -48.061 -2.209 37.045 1.00 95.06 225 LEU A C 1
ATOM 1813 O O . LEU A 1 225 ? -47.106 -2.279 36.281 1.00 95.06 225 LEU A O 1
ATOM 1817 N N . GLY A 1 226 ? -49.262 -2.711 36.768 1.00 94.31 226 GLY A N 1
ATOM 1818 C CA . GLY A 1 226 ? -49.463 -3.510 35.578 1.00 94.31 226 GLY A CA 1
ATOM 1819 C C . GLY A 1 226 ? -49.259 -2.742 34.279 1.00 94.31 226 GLY A C 1
ATOM 1820 O O . GLY A 1 226 ? -48.626 -3.245 33.357 1.00 94.31 226 GLY A O 1
ATOM 1821 N N . LEU A 1 227 ? -49.666 -1.470 34.239 1.00 96.50 227 LEU A N 1
ATOM 1822 C CA . LEU A 1 227 ? -49.347 -0.583 33.118 1.00 96.50 227 LEU A CA 1
ATOM 1823 C C . LEU A 1 227 ? -47.845 -0.334 32.944 1.00 96.50 227 LEU A C 1
ATOM 1825 O O . LEU A 1 227 ? -47.387 -0.171 31.817 1.00 96.50 227 LEU A O 1
ATOM 1829 N N . LYS A 1 228 ? -47.091 -0.216 34.042 1.00 96.94 228 LYS A N 1
ATOM 1830 C CA . LYS A 1 228 ? -45.665 0.132 33.994 1.00 96.94 228 LYS A CA 1
ATOM 1831 C C . LYS A 1 228 ? -44.761 -1.061 33.718 1.00 96.94 228 LYS A C 1
ATOM 1833 O O . LYS A 1 228 ? -43.752 -0.877 33.052 1.00 96.94 228 LYS A O 1
ATOM 1838 N N . LEU A 1 229 ? -45.136 -2.235 34.212 1.00 95.69 229 LEU A N 1
ATOM 1839 C CA . LEU A 1 229 ? -44.383 -3.480 34.062 1.00 95.69 229 LEU A CA 1
ATOM 1840 C C . LEU A 1 229 ? -44.912 -4.355 32.914 1.00 95.69 229 LEU A C 1
ATOM 1842 O O . LEU A 1 229 ? -44.314 -5.370 32.591 1.00 95.69 229 LEU A O 1
ATOM 1846 N N . GLY A 1 230 ? -46.034 -3.982 32.287 1.00 96.62 230 GLY A N 1
ATOM 1847 C CA . GLY A 1 230 ? -46.608 -4.734 31.167 1.00 96.62 230 GLY A CA 1
ATOM 1848 C C . GLY A 1 230 ? -47.202 -6.088 31.567 1.00 96.62 230 GLY A C 1
ATOM 1849 O O . GLY A 1 230 ? -47.249 -6.999 30.745 1.00 96.62 230 GLY A O 1
ATOM 1850 N N . MET A 1 231 ? -47.653 -6.235 32.814 1.00 95.75 231 MET A N 1
ATOM 1851 C CA . MET A 1 231 ? -48.186 -7.488 33.359 1.00 95.75 231 MET A CA 1
ATOM 1852 C C . MET A 1 231 ? -49.415 -7.242 34.237 1.00 95.75 231 MET A C 1
ATOM 1854 O O . MET A 1 231 ? -49.552 -6.181 34.825 1.00 95.75 231 MET A O 1
ATOM 1858 N N . GLU A 1 232 ? -50.335 -8.194 34.356 1.00 96.19 232 GLU A N 1
ATOM 1859 C CA . GLU A 1 232 ? -51.519 -8.008 35.205 1.00 96.19 232 GLU A CA 1
ATOM 1860 C C . GLU A 1 232 ? -51.258 -8.444 36.654 1.00 96.19 232 GLU A C 1
ATOM 1862 O O . GLU A 1 232 ? -50.730 -9.527 36.899 1.00 96.19 232 GLU A O 1
ATOM 1867 N N . PHE A 1 233 ? -51.683 -7.616 37.616 1.00 95.94 233 PHE A N 1
ATOM 1868 C CA . PHE A 1 233 ? -51.681 -7.946 39.044 1.00 95.94 233 PHE A CA 1
ATOM 1869 C C . PHE A 1 233 ? -53.111 -7.896 39.587 1.00 95.94 233 PHE A C 1
ATOM 1871 O O . PHE A 1 233 ? -53.749 -6.840 39.579 1.00 95.94 233 PHE A O 1
ATOM 1878 N N . ASN A 1 234 ? -53.621 -9.022 40.082 1.00 95.31 234 ASN A N 1
ATOM 1879 C CA . ASN A 1 234 ? -54.991 -9.133 40.586 1.00 95.31 234 ASN A CA 1
ATOM 1880 C C . ASN A 1 234 ? -55.078 -8.884 42.092 1.00 95.31 234 ASN A C 1
ATOM 1882 O O . ASN A 1 234 ? -56.098 -8.406 42.597 1.00 95.31 234 ASN A O 1
ATOM 1886 N N . ASN A 1 235 ? -54.015 -9.213 42.816 1.00 95.12 235 ASN A N 1
ATOM 1887 C CA . ASN A 1 235 ? -53.936 -9.097 44.265 1.00 95.12 235 ASN A CA 1
ATOM 1888 C C . ASN A 1 235 ? -52.503 -8.743 44.706 1.00 95.12 235 ASN A C 1
ATOM 1890 O O . ASN A 1 235 ? -51.616 -8.500 43.886 1.00 95.12 235 ASN A O 1
ATOM 1894 N N . ILE A 1 236 ? -52.289 -8.639 46.018 1.00 93.25 236 ILE A N 1
ATOM 1895 C CA . ILE A 1 236 ? -50.976 -8.290 46.565 1.00 93.25 236 ILE A CA 1
ATOM 1896 C C . ILE A 1 236 ? -50.011 -9.476 46.524 1.00 93.25 236 ILE A C 1
ATOM 1898 O O . ILE A 1 236 ? -48.805 -9.281 46.384 1.00 93.25 236 ILE A O 1
ATOM 1902 N N . GLU A 1 237 ? -50.535 -10.697 46.603 1.00 95.06 237 GLU A N 1
ATOM 1903 C CA . GLU A 1 237 ? -49.773 -11.933 46.501 1.00 95.06 237 GLU A CA 1
ATOM 1904 C C . GLU A 1 237 ? -49.082 -12.053 45.134 1.00 95.06 237 GLU A C 1
ATOM 1906 O O . GLU A 1 237 ? -47.928 -12.472 45.093 1.00 95.06 237 GLU A O 1
ATOM 1911 N N . ASP A 1 238 ? -49.713 -11.590 44.050 1.00 95.62 238 ASP A N 1
ATOM 1912 C CA . ASP A 1 238 ? -49.129 -11.535 42.704 1.00 95.62 238 ASP A CA 1
ATOM 1913 C C . ASP A 1 238 ? -47.909 -10.599 42.667 1.00 95.62 238 ASP A C 1
ATOM 1915 O O . ASP A 1 238 ? -46.865 -10.943 42.112 1.00 95.62 238 ASP A O 1
ATOM 1919 N N . VAL A 1 239 ? -48.001 -9.426 43.312 1.00 94.44 239 VAL A N 1
ATOM 1920 C CA . VAL A 1 239 ? -46.872 -8.483 43.412 1.00 94.44 239 VAL A CA 1
ATOM 1921 C C . VAL A 1 239 ? -45.750 -9.081 44.254 1.00 94.44 239 VAL A C 1
ATOM 1923 O O . VAL A 1 239 ? -44.585 -8.979 43.883 1.00 94.44 239 VAL A O 1
ATOM 1926 N N . VAL A 1 240 ? -46.078 -9.714 45.384 1.00 94.88 240 VAL A N 1
ATOM 1927 C CA . VAL A 1 240 ? -45.083 -10.365 46.250 1.00 94.88 240 VAL A CA 1
ATOM 1928 C C . VAL A 1 240 ? -44.387 -11.510 45.511 1.00 94.88 240 VAL A C 1
ATOM 1930 O O . VAL A 1 240 ? -43.167 -11.643 45.611 1.00 94.88 240 VAL A O 1
ATOM 1933 N N . ALA A 1 241 ? -45.133 -12.312 44.748 1.00 95.75 241 ALA A N 1
ATOM 1934 C CA . ALA A 1 241 ? -44.583 -13.384 43.927 1.00 95.75 241 ALA A CA 1
ATOM 1935 C C . ALA A 1 241 ? -43.655 -12.838 42.834 1.00 95.75 241 ALA A C 1
ATOM 1937 O O . ALA A 1 241 ? -42.556 -13.359 42.651 1.00 95.75 241 ALA A O 1
ATOM 1938 N N . HIS A 1 242 ? -44.049 -11.756 42.161 1.00 96.50 242 HIS A N 1
ATOM 1939 C CA . HIS A 1 242 ? -43.215 -11.117 41.149 1.00 96.50 242 HIS A CA 1
ATOM 1940 C C . HIS A 1 242 ? -41.966 -10.454 41.750 1.00 96.50 242 HIS A C 1
ATOM 1942 O O . HIS A 1 242 ? -40.872 -10.637 41.232 1.00 96.50 242 HIS A O 1
ATOM 1948 N N . LEU A 1 243 ? -42.075 -9.775 42.896 1.00 95.69 243 LEU A N 1
ATOM 1949 C CA . LEU A 1 243 ? -40.914 -9.232 43.608 1.00 95.69 243 LEU A CA 1
ATOM 1950 C C . LEU A 1 243 ? -39.933 -10.340 44.012 1.00 95.69 243 LEU A C 1
ATOM 1952 O O . LEU A 1 243 ? -38.720 -10.158 43.913 1.00 95.69 243 LEU A O 1
ATOM 1956 N N . LYS A 1 244 ? -40.447 -11.494 44.452 1.00 96.38 244 LYS A N 1
ATOM 1957 C CA . LYS A 1 244 ? -39.623 -12.668 44.749 1.00 96.38 244 LYS A CA 1
ATOM 1958 C C . LYS A 1 244 ? -38.906 -13.168 43.493 1.00 96.38 244 LYS A C 1
ATOM 1960 O O . LYS A 1 244 ? -37.697 -13.358 43.549 1.00 96.38 244 LYS A O 1
ATOM 1965 N N . TYR A 1 245 ? -39.622 -13.305 42.377 1.00 97.19 245 TYR A N 1
ATOM 1966 C CA . TYR A 1 245 ? -39.042 -13.655 41.077 1.00 97.19 245 TYR A CA 1
ATOM 1967 C C . TYR A 1 245 ? -37.928 -12.681 40.665 1.00 97.19 245 TYR A C 1
ATOM 1969 O O . TYR A 1 245 ? -36.834 -13.116 40.315 1.00 97.19 245 TYR A O 1
ATOM 1977 N N . LEU A 1 246 ? -38.160 -11.368 40.763 1.00 97.00 246 LEU A N 1
ATOM 1978 C CA . LEU A 1 246 ? -37.151 -10.360 40.434 1.00 97.00 246 LEU A CA 1
ATOM 1979 C C . LEU A 1 246 ? -35.936 -10.455 41.356 1.00 97.00 246 LEU A C 1
ATOM 1981 O O . LEU A 1 246 ? -34.807 -10.407 40.886 1.00 97.00 246 LEU A O 1
ATOM 1985 N N . SER A 1 247 ? -36.145 -10.639 42.662 1.00 95.75 247 SER A N 1
ATOM 1986 C CA . SER A 1 247 ? -35.043 -10.772 43.616 1.00 95.75 247 SER A CA 1
ATOM 1987 C C . SER A 1 247 ? -34.232 -12.055 43.416 1.00 95.75 247 SER A C 1
ATOM 1989 O O . SER A 1 247 ? -33.026 -12.036 43.656 1.00 95.75 247 SER A O 1
ATOM 1991 N N . GLU A 1 248 ? -34.865 -13.164 43.030 1.00 96.44 248 GLU A N 1
ATOM 1992 C CA . GLU A 1 248 ? -34.176 -14.425 42.736 1.00 96.44 248 GLU A CA 1
ATOM 1993 C C . GLU A 1 248 ? -33.349 -14.316 41.451 1.00 96.44 248 GLU A C 1
ATOM 1995 O O . GLU A 1 248 ? -32.181 -14.704 41.460 1.00 96.44 248 GLU A O 1
ATOM 2000 N N . ASN A 1 249 ? -33.899 -13.720 40.387 1.00 96.19 249 ASN A N 1
ATOM 2001 C CA . ASN A 1 249 ? -33.142 -13.498 39.154 1.00 96.19 249 ASN A CA 1
ATOM 2002 C C . ASN A 1 249 ? -32.024 -12.473 39.340 1.00 96.19 249 ASN A C 1
ATOM 2004 O O . ASN A 1 249 ? -30.920 -12.710 38.876 1.00 96.19 249 ASN A O 1
ATOM 2008 N N . LEU A 1 250 ? -32.239 -11.400 40.103 1.00 95.44 250 LEU A N 1
ATOM 2009 C CA . LEU A 1 250 ? -31.183 -10.429 40.399 1.00 95.44 250 LEU A CA 1
ATOM 2010 C C . LEU A 1 250 ? -29.977 -11.096 41.083 1.00 95.44 250 LEU A C 1
ATOM 2012 O O . LEU A 1 250 ? -28.843 -10.817 40.713 1.00 95.44 250 LEU A O 1
ATOM 2016 N N . LYS A 1 251 ? -30.205 -12.039 42.009 1.00 95.06 251 LYS A N 1
ATOM 2017 C CA . LYS A 1 251 ? -29.129 -12.842 42.625 1.00 95.06 251 LYS A CA 1
ATOM 2018 C C . LYS A 1 251 ? -28.466 -13.814 41.652 1.00 95.06 251 LYS A C 1
ATOM 2020 O O . LYS A 1 251 ? -27.269 -14.061 41.757 1.00 95.06 251 LYS A O 1
ATOM 2025 N N . LYS A 1 252 ? -29.247 -14.403 40.744 1.00 96.06 252 LYS A N 1
ATOM 2026 C CA . LYS A 1 252 ? -28.737 -15.298 39.701 1.00 96.06 252 LYS A CA 1
ATOM 2027 C C . LYS A 1 252 ? -27.810 -14.539 38.750 1.00 96.06 252 LYS A C 1
ATOM 2029 O O . LYS A 1 252 ? -26.688 -14.983 38.545 1.00 96.06 252 LYS A O 1
ATOM 2034 N N . GLU A 1 253 ? -28.243 -13.388 38.243 1.00 95.44 253 GLU A N 1
ATOM 2035 C CA . GLU A 1 253 ? -27.427 -12.559 37.350 1.00 95.44 253 GLU A CA 1
ATOM 2036 C C . GLU A 1 253 ? -26.217 -11.951 38.078 1.00 95.44 253 GLU A C 1
ATOM 2038 O O . GLU A 1 253 ? -25.137 -11.852 37.509 1.00 95.44 253 GLU A O 1
ATOM 2043 N N . GLU A 1 254 ? -26.338 -11.649 39.376 1.00 93.88 254 GLU A N 1
ATOM 2044 C CA . GLU A 1 254 ? -25.187 -11.312 40.226 1.00 93.88 254 GLU A CA 1
ATOM 2045 C C . GLU A 1 254 ? -24.175 -12.466 40.307 1.00 93.88 254 GLU A C 1
ATOM 2047 O O . GLU A 1 254 ? -22.975 -12.232 40.171 1.00 93.88 254 GLU A O 1
ATOM 2052 N N . SER A 1 255 ? -24.630 -13.712 40.479 1.00 94.94 255 SER A N 1
ATOM 2053 C CA . SER A 1 255 ? -23.743 -14.883 40.451 1.00 94.94 255 SER A CA 1
ATOM 2054 C C . SER A 1 255 ? -23.049 -15.031 39.099 1.00 94.94 255 SER A C 1
ATOM 2056 O O . SER A 1 255 ? -21.843 -15.256 39.071 1.00 94.94 255 SER A O 1
ATOM 2058 N N . ASN A 1 256 ? -23.781 -14.858 37.994 1.00 94.56 256 ASN A N 1
ATOM 2059 C CA . ASN A 1 256 ? -23.213 -14.928 36.649 1.00 94.56 256 ASN A CA 1
ATOM 2060 C C . ASN A 1 256 ? -22.135 -13.853 36.444 1.00 94.56 256 ASN A C 1
ATOM 2062 O O . ASN A 1 256 ? -21.043 -14.160 35.972 1.00 94.56 256 ASN A O 1
ATOM 2066 N N . LEU A 1 257 ? -22.401 -12.609 36.861 1.00 93.56 257 LEU A N 1
ATOM 2067 C CA . LEU A 1 257 ? -21.417 -11.525 36.815 1.00 93.56 257 LEU A CA 1
ATOM 2068 C C . LEU A 1 257 ? -20.174 -11.854 37.646 1.00 93.56 257 LEU A C 1
ATOM 2070 O O . LEU A 1 257 ? -19.062 -11.627 37.178 1.00 93.56 257 LEU A O 1
ATOM 2074 N N . TRP A 1 258 ? -20.332 -12.419 38.846 1.00 92.81 258 TRP A N 1
ATOM 2075 C CA . TRP A 1 258 ? -19.195 -12.856 39.660 1.00 92.81 258 TRP A CA 1
ATOM 2076 C C . TRP A 1 258 ? -18.392 -13.976 38.999 1.00 92.81 258 TRP A C 1
ATOM 2078 O O . TRP A 1 258 ? -17.164 -13.932 39.038 1.00 92.81 258 TRP A O 1
ATOM 2088 N N . ASP A 1 259 ? -19.051 -14.950 38.374 1.00 92.75 259 ASP A N 1
ATOM 2089 C CA . ASP A 1 259 ? -18.378 -16.034 37.655 1.00 92.75 259 ASP A CA 1
ATOM 2090 C C . ASP A 1 259 ? -17.573 -15.493 36.462 1.00 92.75 259 ASP A C 1
ATOM 2092 O O . ASP A 1 259 ? -16.402 -15.845 36.297 1.00 92.75 259 ASP A O 1
ATOM 2096 N N . ILE A 1 260 ? -18.143 -14.559 35.691 1.00 90.75 260 ILE A N 1
ATOM 2097 C CA . ILE A 1 260 ? -17.450 -13.868 34.593 1.00 90.75 260 ILE A CA 1
ATOM 2098 C C . ILE A 1 260 ? -16.270 -13.043 35.136 1.00 90.75 260 ILE A C 1
ATOM 2100 O O . ILE A 1 260 ? -15.146 -13.157 34.648 1.00 90.75 260 ILE A O 1
ATOM 2104 N N . MET A 1 261 ? -16.481 -12.264 36.201 1.00 88.00 261 MET A N 1
ATOM 2105 C CA . MET A 1 261 ? -15.440 -11.444 36.829 1.00 88.00 261 MET A CA 1
ATOM 2106 C C . MET A 1 261 ? -14.304 -12.274 37.438 1.00 88.00 261 MET A C 1
ATOM 2108 O O . MET A 1 261 ? -13.154 -11.849 37.397 1.00 88.00 261 MET A O 1
ATOM 2112 N N . ASN A 1 262 ? -14.578 -13.457 37.982 1.00 88.44 262 ASN A N 1
ATOM 2113 C CA . ASN A 1 262 ? -13.530 -14.344 38.493 1.00 88.44 262 ASN A CA 1
ATOM 2114 C C . ASN A 1 262 ? -12.655 -14.901 37.360 1.00 88.44 262 ASN A C 1
ATOM 2116 O O . ASN A 1 262 ? -11.469 -15.154 37.565 1.00 88.44 262 ASN A O 1
ATOM 2120 N N . ASN A 1 263 ? -13.205 -15.018 36.150 1.00 84.75 263 ASN A N 1
ATOM 2121 C CA . ASN A 1 263 ? -12.441 -15.365 34.954 1.00 84.75 263 ASN A CA 1
ATOM 2122 C C . ASN A 1 263 ? -11.670 -14.163 34.362 1.00 84.75 263 ASN A C 1
ATOM 2124 O O . ASN A 1 263 ? -10.787 -14.353 33.523 1.00 84.75 263 ASN A O 1
ATOM 2128 N N . PHE A 1 264 ? -11.925 -12.934 34.834 1.00 76.81 264 PHE A N 1
ATOM 2129 C CA . PHE A 1 264 ? -11.290 -11.703 34.342 1.00 76.81 264 PHE A CA 1
ATOM 2130 C C . PHE A 1 264 ? -9.775 -11.652 34.564 1.00 76.81 264 PHE A C 1
ATOM 2132 O O . PHE A 1 264 ? -9.066 -11.013 33.790 1.00 76.81 264 PHE A O 1
ATOM 2139 N N . GLU A 1 265 ? -9.241 -12.333 35.584 1.00 69.44 265 GLU A N 1
ATOM 2140 C CA . GLU A 1 265 ? -7.789 -12.372 35.824 1.00 69.44 265 GLU A CA 1
ATOM 2141 C C . GLU A 1 265 ? -7.035 -13.005 34.638 1.00 69.44 265 GLU A C 1
ATOM 2143 O O . GLU A 1 265 ? -5.936 -12.567 34.295 1.00 69.44 265 GLU A O 1
ATOM 2148 N N . GLY A 1 266 ? -7.661 -13.966 33.945 1.00 68.00 266 GLY A N 1
ATOM 2149 C CA . GLY A 1 266 ? -7.144 -14.520 32.691 1.00 68.00 266 GLY A CA 1
ATOM 2150 C C . GLY A 1 266 ? -7.198 -13.521 31.531 1.00 68.00 266 GLY A C 1
ATOM 2151 O O . GLY A 1 266 ? -6.266 -13.461 30.731 1.00 68.00 266 GLY A O 1
ATOM 2152 N N . VAL A 1 267 ? -8.244 -12.692 31.488 1.00 64.06 267 VAL A N 1
ATOM 2153 C CA . VAL A 1 267 ? -8.477 -11.676 30.448 1.00 64.06 267 VAL A CA 1
ATOM 2154 C C . VAL A 1 267 ? -7.546 -10.472 30.613 1.00 64.06 267 VAL A C 1
ATOM 2156 O O . VAL A 1 267 ? -7.055 -9.925 29.639 1.00 64.06 267 VAL A O 1
ATOM 2159 N N . MET A 1 268 ? -7.177 -10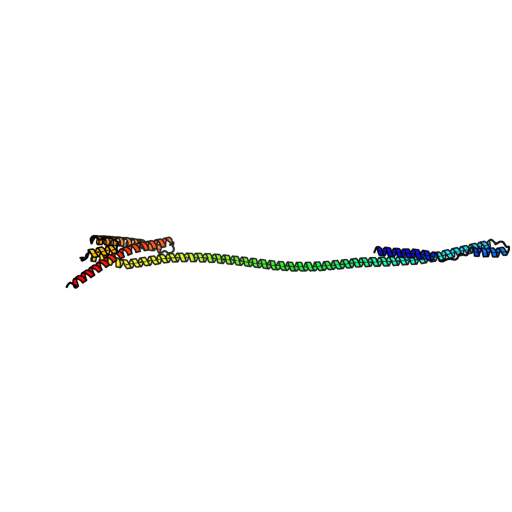.082 31.832 1.00 65.62 268 MET A N 1
ATOM 2160 C CA . MET A 1 268 ? -6.229 -8.977 32.054 1.00 65.62 268 MET A CA 1
ATOM 2161 C C . MET A 1 268 ? -4.796 -9.283 31.582 1.00 65.62 268 MET A C 1
ATOM 2163 O O . MET A 1 268 ? -3.947 -8.386 31.533 1.00 65.62 268 MET A O 1
ATOM 2167 N N . ASN A 1 269 ? -4.503 -10.524 31.185 1.00 69.25 269 ASN A N 1
ATOM 2168 C CA . ASN A 1 269 ? -3.247 -10.870 30.535 1.00 69.25 269 ASN A CA 1
ATOM 2169 C C . ASN A 1 269 ? -3.291 -10.507 29.037 1.00 69.25 269 ASN A C 1
ATOM 2171 O O . ASN A 1 269 ? -3.316 -11.374 28.165 1.00 69.25 269 ASN A O 1
ATOM 2175 N N . ILE A 1 270 ? -3.246 -9.197 28.756 1.00 59.25 270 ILE A N 1
ATOM 2176 C CA . ILE A 1 270 ? -3.330 -8.560 27.420 1.00 59.25 270 ILE A CA 1
ATOM 2177 C C . ILE A 1 270 ? -2.416 -9.226 26.379 1.00 59.25 270 ILE A C 1
ATOM 2179 O O . ILE A 1 270 ? -2.706 -9.225 25.190 1.00 59.25 270 ILE A O 1
ATOM 2183 N N . LYS A 1 271 ? -1.310 -9.837 26.815 1.00 59.34 271 LYS A N 1
ATOM 2184 C CA . LYS A 1 271 ? -0.324 -10.472 25.935 1.00 59.34 271 LYS A CA 1
ATOM 2185 C C . LYS A 1 271 ? -0.828 -11.734 25.217 1.00 59.34 271 LYS A C 1
ATOM 2187 O O . LYS A 1 271 ? -0.108 -12.238 24.358 1.00 59.34 271 LYS A O 1
ATOM 2192 N N . LEU A 1 272 ? -1.984 -12.272 25.607 1.00 57.84 272 LEU A N 1
ATOM 2193 C CA . LEU A 1 272 ? -2.541 -13.525 25.083 1.00 57.84 272 LEU A CA 1
ATOM 2194 C C . LEU A 1 272 ? -3.918 -13.371 24.440 1.00 57.84 272 LEU A C 1
ATOM 2196 O O . LEU A 1 272 ? -4.403 -14.344 23.873 1.00 57.84 272 LEU A O 1
ATOM 2200 N N . LEU A 1 273 ? -4.534 -12.195 24.531 1.00 62.31 273 LEU A N 1
ATOM 2201 C CA . LEU A 1 273 ? -5.896 -12.012 24.060 1.00 62.31 273 LEU A CA 1
ATOM 2202 C C . LEU A 1 273 ? -5.952 -11.827 22.552 1.00 62.31 273 LEU A C 1
ATOM 2204 O O . LEU A 1 273 ? -5.229 -11.014 21.977 1.00 62.31 273 LEU A O 1
ATOM 2208 N N . THR A 1 274 ? -6.872 -12.557 21.942 1.00 70.75 274 THR A N 1
ATOM 2209 C CA . THR A 1 274 ? -7.372 -12.271 20.600 1.00 70.75 274 THR A CA 1
ATOM 2210 C C . THR A 1 274 ? -8.579 -11.332 20.674 1.00 70.75 274 THR A C 1
ATOM 2212 O O . THR A 1 274 ? -9.306 -11.328 21.673 1.00 70.75 274 THR A O 1
ATOM 2215 N N . ASP A 1 275 ? -8.842 -10.573 19.605 1.00 73.69 275 ASP A N 1
ATOM 2216 C CA . ASP A 1 275 ? -10.026 -9.701 19.509 1.00 73.69 275 ASP A CA 1
ATOM 2217 C C . ASP A 1 275 ? -11.317 -10.457 19.856 1.00 73.69 275 ASP A C 1
ATOM 2219 O O . ASP A 1 275 ? -12.146 -9.972 20.624 1.00 73.69 275 ASP A O 1
ATOM 2223 N N . ALA A 1 276 ? -11.440 -11.704 19.388 1.00 77.62 276 ALA A N 1
ATOM 2224 C CA . ALA A 1 276 ? -12.602 -12.555 19.633 1.00 77.62 276 ALA A CA 1
ATOM 2225 C C . ALA A 1 276 ? -12.838 -12.854 21.125 1.00 77.62 276 ALA A C 1
ATOM 2227 O O . ALA A 1 276 ? -13.978 -12.817 21.588 1.00 77.62 276 ALA A O 1
ATOM 2228 N N . GLU A 1 277 ? -11.781 -13.138 21.889 1.00 77.50 277 GLU A N 1
ATOM 2229 C CA . GLU A 1 277 ? -11.898 -13.436 23.323 1.00 77.50 277 GLU A CA 1
ATOM 2230 C C . GLU A 1 277 ? -12.308 -12.191 24.119 1.00 77.50 277 GLU A C 1
ATOM 2232 O O . GLU A 1 277 ? -13.145 -12.281 25.016 1.00 77.50 277 GLU A O 1
ATOM 2237 N N . THR A 1 278 ? -11.774 -11.017 23.765 1.00 76.81 278 THR A N 1
ATOM 2238 C CA . THR A 1 278 ? -12.125 -9.755 24.446 1.00 76.81 278 THR A CA 1
ATOM 2239 C C . THR A 1 278 ? -13.537 -9.292 24.136 1.00 76.81 278 THR A C 1
ATOM 2241 O O . THR A 1 278 ? -14.232 -8.831 25.040 1.00 76.81 278 THR A O 1
ATOM 2244 N N . MET A 1 279 ? -13.973 -9.452 22.885 1.00 80.56 279 MET A N 1
ATOM 2245 C CA . MET A 1 279 ? -15.333 -9.133 22.464 1.00 80.56 279 MET A CA 1
ATOM 2246 C C . MET A 1 279 ? -16.344 -10.031 23.179 1.00 80.56 279 MET A C 1
ATOM 2248 O O . MET A 1 279 ? -17.291 -9.524 23.770 1.00 80.56 279 MET A O 1
ATOM 2252 N N . THR A 1 280 ? -16.080 -11.342 23.232 1.00 86.50 280 THR A N 1
ATOM 2253 C CA . THR A 1 280 ? -16.943 -12.302 23.945 1.00 86.50 280 THR A CA 1
ATOM 2254 C C . THR A 1 280 ? -17.069 -11.936 25.425 1.00 86.50 280 THR A C 1
ATOM 2256 O O . THR A 1 280 ? -18.166 -11.916 25.971 1.00 86.50 280 THR A O 1
ATOM 2259 N N . PHE A 1 281 ? -15.956 -11.585 26.074 1.00 87.75 281 PHE A N 1
ATOM 2260 C CA . PHE A 1 281 ? -15.965 -11.185 27.479 1.00 87.75 281 PHE A CA 1
ATOM 2261 C C . PHE A 1 281 ? -16.781 -9.907 27.734 1.00 87.75 281 PHE A C 1
ATOM 2263 O O . PHE A 1 281 ? -17.562 -9.854 28.686 1.00 87.75 281 PHE A O 1
ATOM 2270 N N . TYR A 1 282 ? -16.617 -8.886 26.885 1.00 90.31 282 TYR A N 1
ATOM 2271 C CA . TYR A 1 282 ? -17.399 -7.654 26.978 1.00 90.31 282 TYR A CA 1
ATOM 2272 C C . TYR A 1 282 ? -18.898 -7.925 26.801 1.00 90.31 282 TYR A C 1
ATOM 2274 O O . TYR A 1 282 ? -19.689 -7.508 27.645 1.00 90.31 282 TYR A O 1
ATOM 2282 N N . GLU A 1 283 ? -19.279 -8.669 25.759 1.00 92.81 283 GLU A N 1
ATOM 2283 C CA . GLU A 1 283 ? -20.677 -9.006 25.463 1.00 92.81 283 GLU A CA 1
ATOM 2284 C C . GLU A 1 283 ? -21.334 -9.800 26.603 1.00 92.81 283 GLU A C 1
ATOM 2286 O O . GLU A 1 283 ? -22.491 -9.549 26.957 1.00 92.81 283 GLU A O 1
ATOM 2291 N N . GLU A 1 284 ? -20.599 -10.729 27.224 1.00 93.69 284 GLU A N 1
ATOM 2292 C CA . GLU A 1 284 ? -21.075 -11.480 28.388 1.00 93.69 284 GLU A CA 1
ATOM 2293 C C . GLU A 1 284 ? -21.327 -10.562 29.593 1.00 93.69 284 GLU A C 1
ATOM 2295 O O . GLU A 1 284 ? -22.387 -10.655 30.219 1.00 93.69 284 GLU A O 1
ATOM 2300 N N . ILE A 1 285 ? -20.403 -9.647 29.915 1.00 93.44 285 ILE A N 1
ATOM 2301 C CA . ILE A 1 285 ? -20.606 -8.678 31.006 1.00 93.44 285 ILE A CA 1
ATOM 2302 C C . ILE A 1 285 ? -21.775 -7.751 30.703 1.00 93.44 285 ILE A C 1
ATOM 2304 O O . ILE A 1 285 ? -22.600 -7.515 31.586 1.00 93.44 285 ILE A O 1
ATOM 2308 N N . GLU A 1 286 ? -21.834 -7.209 29.489 1.00 96.12 286 GLU A N 1
ATOM 2309 C CA . GLU A 1 286 ? -22.881 -6.286 29.061 1.00 96.12 286 GLU A CA 1
ATOM 2310 C C . GLU A 1 286 ? -24.255 -6.931 29.201 1.00 96.12 286 GLU A C 1
ATOM 2312 O O . GLU A 1 286 ? -25.096 -6.401 29.927 1.00 96.12 286 GLU A O 1
ATOM 2317 N N . THR A 1 287 ? -24.440 -8.122 28.631 1.00 96.44 287 THR A N 1
ATOM 2318 C CA . THR A 1 287 ? -25.716 -8.848 28.679 1.00 96.44 287 THR A CA 1
ATOM 2319 C C . THR A 1 287 ? -26.158 -9.118 30.121 1.00 96.44 287 THR A C 1
ATOM 2321 O O . THR A 1 287 ? -27.275 -8.774 30.508 1.00 96.44 287 THR A O 1
ATOM 2324 N N . ASN A 1 288 ? -25.273 -9.676 30.958 1.00 95.75 288 ASN A N 1
ATOM 2325 C CA . ASN A 1 288 ? -25.624 -10.002 32.345 1.00 95.75 288 ASN A CA 1
ATOM 2326 C C . ASN A 1 288 ? -25.866 -8.738 33.190 1.00 95.75 288 ASN A C 1
ATOM 2328 O O . ASN A 1 288 ? -26.729 -8.729 34.070 1.00 95.75 288 ASN A O 1
ATOM 2332 N N . TYR A 1 289 ? -25.135 -7.649 32.929 1.00 96.75 289 TYR A N 1
ATOM 2333 C CA . TYR A 1 289 ? -25.365 -6.371 33.598 1.00 96.75 289 TYR A CA 1
ATOM 2334 C C . TYR A 1 289 ? -26.701 -5.744 33.195 1.00 96.75 289 TYR A C 1
ATOM 2336 O O . TYR A 1 289 ? -27.407 -5.216 34.058 1.00 96.75 289 TYR A O 1
ATOM 2344 N N . GLU A 1 290 ? -27.055 -5.780 31.911 1.00 97.44 290 GLU A N 1
ATOM 2345 C CA . GLU A 1 290 ? -28.325 -5.253 31.415 1.00 97.44 290 GLU A CA 1
ATOM 2346 C C . GLU A 1 290 ? -29.514 -5.992 32.028 1.00 97.44 290 GLU A C 1
ATOM 2348 O O . GLU A 1 290 ? -30.418 -5.338 32.560 1.00 97.44 290 GLU A O 1
ATOM 2353 N N . ASP A 1 291 ? -29.472 -7.326 32.060 1.00 97.12 291 ASP A N 1
ATOM 2354 C CA . ASP A 1 291 ? -30.502 -8.155 32.692 1.00 97.12 291 ASP A CA 1
ATOM 2355 C C . ASP A 1 291 ? -30.605 -7.870 34.198 1.00 97.12 291 ASP A C 1
ATOM 2357 O O . ASP A 1 291 ? -31.689 -7.583 34.725 1.00 97.12 291 ASP A O 1
ATOM 2361 N N . TRP A 1 292 ? -29.466 -7.840 34.898 1.00 97.56 292 TRP A N 1
ATOM 2362 C CA . TRP A 1 292 ? -29.407 -7.508 36.322 1.00 97.56 292 TRP A CA 1
ATOM 2363 C C . TRP A 1 292 ? -29.996 -6.118 36.618 1.00 97.56 292 TRP A C 1
ATOM 2365 O O . TRP A 1 292 ? -30.816 -5.940 37.528 1.00 97.56 292 TRP A O 1
ATOM 2375 N N . ASN A 1 293 ? -29.610 -5.113 35.828 1.00 97.25 293 ASN A N 1
ATOM 2376 C CA . ASN A 1 293 ? -30.055 -3.733 35.996 1.00 97.25 293 ASN A CA 1
ATOM 2377 C C . ASN A 1 293 ? -31.535 -3.562 35.624 1.00 97.25 293 ASN A C 1
ATOM 2379 O O . ASN A 1 293 ? -32.237 -2.770 36.259 1.00 97.25 293 ASN A O 1
ATOM 2383 N N . SER A 1 294 ? -32.028 -4.317 34.641 1.00 97.25 294 SER A N 1
ATOM 2384 C CA . SER A 1 294 ? -33.445 -4.379 34.280 1.00 97.25 294 SER A CA 1
ATOM 2385 C C . SER A 1 294 ? -34.287 -4.839 35.472 1.00 97.25 294 SER A C 1
ATOM 2387 O O . SER A 1 294 ? -35.176 -4.106 35.921 1.00 97.25 294 SER A O 1
ATOM 2389 N N . HIS A 1 295 ? -33.920 -5.965 36.097 1.00 97.19 295 HIS A N 1
ATOM 2390 C CA . HIS A 1 295 ? -34.596 -6.457 37.300 1.00 97.19 295 HIS A CA 1
ATOM 2391 C C . HIS A 1 295 ? -34.575 -5.436 38.443 1.00 97.19 295 HIS A C 1
ATOM 2393 O O . HIS A 1 295 ? -35.603 -5.193 39.080 1.00 97.19 295 HIS A O 1
ATOM 2399 N N . LEU A 1 296 ? -33.439 -4.774 38.687 1.00 97.06 296 LEU A N 1
ATOM 2400 C CA . LEU A 1 296 ? -33.346 -3.734 39.713 1.00 97.06 296 LEU A CA 1
ATOM 2401 C C . LEU A 1 296 ? -34.289 -2.550 39.435 1.00 97.06 296 LEU A C 1
ATOM 2403 O O . LEU A 1 296 ? -34.913 -2.016 40.359 1.00 97.06 296 LEU A O 1
ATOM 2407 N N . ASN A 1 297 ? -34.401 -2.122 38.178 1.00 97.19 297 ASN A N 1
ATOM 2408 C CA . ASN A 1 297 ? -35.259 -1.005 37.784 1.00 97.19 297 ASN A CA 1
ATOM 2409 C C . ASN A 1 297 ? -36.751 -1.337 37.908 1.00 97.19 297 ASN A C 1
ATOM 2411 O O . ASN A 1 297 ? -37.540 -0.469 38.298 1.00 97.19 297 ASN A O 1
ATOM 2415 N N . GLU A 1 298 ? -37.148 -2.584 37.662 1.00 97.75 298 GLU A N 1
ATOM 2416 C CA . GLU A 1 298 ? -38.515 -3.036 37.927 1.00 97.75 298 GLU A CA 1
ATOM 2417 C C . GLU A 1 298 ? -38.832 -2.997 39.428 1.00 97.75 298 GLU A C 1
ATOM 2419 O O . GLU A 1 298 ? -39.861 -2.447 39.828 1.00 97.75 298 GLU A O 1
ATOM 2424 N N . ILE A 1 299 ? -37.913 -3.452 40.290 1.00 97.25 299 ILE A N 1
ATOM 2425 C CA . ILE A 1 299 ? -38.085 -3.367 41.751 1.00 97.25 299 ILE A CA 1
ATOM 2426 C C . ILE A 1 299 ? -38.188 -1.903 42.210 1.00 97.25 299 ILE A C 1
ATOM 2428 O O . ILE A 1 299 ? -39.074 -1.566 43.002 1.00 97.25 299 ILE A O 1
ATOM 2432 N N . LYS A 1 300 ? -37.338 -1.008 41.684 1.00 97.06 300 LYS A N 1
ATOM 2433 C CA . LYS A 1 300 ? -37.437 0.447 41.926 1.00 97.06 300 LYS A CA 1
ATOM 2434 C C . LYS A 1 300 ? -38.803 0.993 41.512 1.00 97.06 300 LYS A C 1
ATOM 2436 O O . LYS A 1 300 ? -39.424 1.733 42.269 1.00 97.06 300 LYS A O 1
ATOM 2441 N N . THR A 1 301 ? -39.312 0.571 40.357 1.00 97.25 301 THR A N 1
ATOM 2442 C CA . THR A 1 301 ? -40.636 0.970 39.863 1.00 97.25 301 THR A CA 1
ATOM 2443 C C . THR A 1 301 ? -41.747 0.520 40.811 1.00 97.25 301 THR A C 1
ATOM 2445 O O . THR A 1 301 ? -42.634 1.317 41.136 1.00 97.25 301 THR A O 1
ATOM 2448 N N . ILE A 1 302 ? -41.678 -0.721 41.312 1.00 96.12 302 ILE A N 1
ATOM 2449 C CA . ILE A 1 302 ? -42.618 -1.235 42.317 1.00 96.12 302 ILE A CA 1
ATOM 2450 C C . ILE A 1 302 ? -42.590 -0.348 43.562 1.00 96.12 302 ILE A C 1
ATOM 2452 O O . ILE A 1 302 ? -43.635 0.150 43.992 1.00 96.12 302 ILE A O 1
ATOM 2456 N N . LYS A 1 303 ? -41.393 -0.105 44.105 1.00 96.25 303 LYS A N 1
ATOM 2457 C CA . LYS A 1 303 ? -41.165 0.729 45.289 1.00 96.25 303 LYS A CA 1
ATOM 2458 C C . LYS A 1 303 ? -41.746 2.132 45.128 1.00 96.25 303 LYS A C 1
ATOM 2460 O O . LYS A 1 303 ? -42.496 2.585 45.992 1.00 96.25 303 LYS A O 1
ATOM 2465 N N . ASP A 1 304 ? -41.428 2.810 44.031 1.00 96.25 304 ASP A N 1
ATOM 2466 C CA . ASP A 1 304 ? -41.803 4.204 43.802 1.00 96.25 304 ASP A CA 1
ATOM 2467 C C . ASP A 1 304 ? -43.318 4.378 43.676 1.00 96.25 304 ASP A C 1
ATOM 2469 O O . ASP A 1 304 ? -43.895 5.295 44.272 1.00 96.25 304 ASP A O 1
ATOM 2473 N N . ILE A 1 305 ? -43.989 3.469 42.960 1.00 95.12 305 ILE A N 1
ATOM 2474 C CA . ILE A 1 305 ? -45.454 3.472 42.847 1.00 95.12 305 ILE A CA 1
ATOM 2475 C C . ILE A 1 305 ? -46.092 3.241 44.220 1.00 95.12 305 ILE A C 1
ATOM 2477 O O . ILE A 1 305 ? -47.065 3.918 44.572 1.00 95.12 305 ILE A O 1
ATOM 2481 N N . TRP A 1 306 ? -45.528 2.335 45.019 1.00 93.81 306 TRP A N 1
ATOM 2482 C CA . TRP A 1 306 ? -46.028 2.050 46.360 1.00 93.81 306 TRP A CA 1
ATOM 2483 C C . TRP A 1 306 ? -45.858 3.241 47.311 1.00 93.81 306 TRP A C 1
ATOM 2485 O O . TRP A 1 306 ? -46.809 3.638 47.988 1.00 93.81 306 TRP A O 1
ATOM 2495 N N . ILE A 1 307 ? -44.679 3.870 47.319 1.00 93.81 307 ILE A N 1
ATOM 2496 C CA . ILE A 1 307 ? -44.397 5.078 48.109 1.00 93.81 307 ILE A CA 1
ATOM 2497 C C . ILE A 1 307 ? -45.329 6.222 47.700 1.00 93.81 307 ILE A C 1
ATOM 2499 O O . ILE A 1 307 ? -45.853 6.929 48.564 1.00 93.81 307 ILE A O 1
ATOM 2503 N N . ALA A 1 308 ? -45.566 6.412 46.399 1.00 93.81 308 ALA A N 1
ATOM 2504 C CA . ALA A 1 308 ? -46.483 7.437 45.912 1.00 93.81 308 ALA A CA 1
ATOM 2505 C C . ALA A 1 308 ? -47.913 7.221 46.437 1.00 93.81 308 ALA A C 1
ATOM 2507 O O . ALA A 1 308 ? -48.553 8.180 46.872 1.00 93.81 308 ALA A O 1
ATOM 2508 N N . ASN A 1 309 ? -48.392 5.973 46.468 1.00 92.44 309 ASN A N 1
ATOM 2509 C CA . ASN A 1 309 ? -49.705 5.642 47.026 1.00 92.44 309 ASN A CA 1
ATOM 2510 C C . ASN A 1 309 ? -49.786 5.919 48.533 1.00 92.44 309 ASN A C 1
ATOM 2512 O O . ASN A 1 309 ? -50.757 6.511 49.005 1.00 92.44 309 ASN A O 1
ATOM 2516 N N . LEU A 1 310 ? -48.749 5.545 49.289 1.00 89.81 310 LEU A N 1
ATOM 2517 C CA . LEU A 1 310 ? -48.683 5.820 50.726 1.00 89.81 310 LEU A CA 1
ATOM 2518 C C . LEU A 1 310 ? -48.752 7.326 51.022 1.00 89.81 310 LEU A C 1
ATOM 2520 O O . LEU A 1 310 ? -49.513 7.735 51.898 1.00 89.81 310 LEU A O 1
ATOM 2524 N N . LYS A 1 311 ? -48.038 8.153 50.246 1.00 91.25 311 LYS A N 1
ATOM 2525 C CA . LYS A 1 311 ? -48.067 9.623 50.373 1.00 91.25 311 LYS A CA 1
ATOM 2526 C C . LYS A 1 311 ? -49.436 10.229 50.036 1.00 91.25 311 LYS A C 1
ATOM 2528 O O . LYS A 1 311 ? -49.873 11.171 50.692 1.00 91.25 311 LYS A O 1
ATOM 2533 N N . MET A 1 312 ? -50.135 9.700 49.029 1.00 89.06 312 MET A N 1
ATOM 2534 C CA . MET A 1 312 ? -51.496 10.152 48.701 1.00 89.06 312 MET A CA 1
ATOM 2535 C C . MET A 1 312 ? -52.480 9.826 49.830 1.00 89.06 312 MET A C 1
ATOM 2537 O O . MET A 1 312 ? -53.299 10.663 50.211 1.00 89.06 312 MET A O 1
ATOM 2541 N N . ASN A 1 313 ? -52.359 8.631 50.410 1.00 85.81 313 ASN A N 1
ATOM 2542 C CA . ASN A 1 313 ? -53.214 8.195 51.507 1.00 85.81 313 ASN A CA 1
ATOM 2543 C C . ASN A 1 313 ? -52.984 9.005 52.791 1.00 85.81 313 ASN A C 1
ATOM 2545 O O . ASN A 1 313 ? -53.963 9.359 53.448 1.00 85.81 313 ASN A O 1
ATOM 2549 N N . SER A 1 314 ? -51.734 9.348 53.125 1.00 83.56 314 SER A N 1
ATOM 2550 C CA . SER A 1 314 ? -51.435 10.175 54.304 1.00 83.56 314 SER A CA 1
ATOM 2551 C C . SER A 1 314 ? -52.013 11.586 54.193 1.00 83.56 314 SER A C 1
ATOM 2553 O O . SER A 1 314 ? -52.537 12.109 55.171 1.00 83.56 314 SER A O 1
ATOM 2555 N N . ASN A 1 315 ? -51.991 12.185 52.998 1.00 79.25 315 ASN A N 1
ATOM 2556 C CA . ASN A 1 315 ? -52.534 13.531 52.789 1.00 79.25 315 ASN A CA 1
ATOM 2557 C C . ASN A 1 315 ? -54.066 13.550 52.895 1.00 79.25 315 ASN A C 1
ATOM 2559 O O . ASN A 1 315 ? -54.626 14.446 53.514 1.00 79.25 315 ASN A O 1
ATOM 2563 N N . SER A 1 316 ? -54.740 12.504 52.400 1.00 72.06 316 SER A N 1
ATOM 2564 C CA . SER A 1 316 ? -56.204 12.389 52.499 1.00 72.06 316 SER A CA 1
ATOM 2565 C C . SER A 1 316 ? -56.740 12.288 53.935 1.00 72.06 316 SER A C 1
ATOM 2567 O O . SER A 1 316 ? -57.916 12.555 54.166 1.00 72.06 316 SER A O 1
ATOM 2569 N N . GLN A 1 317 ? -55.904 11.891 54.904 1.00 60.75 317 GLN A N 1
ATOM 2570 C CA . GLN A 1 317 ? -56.294 11.845 56.317 1.00 60.75 317 GLN A CA 1
ATOM 2571 C C . GLN A 1 317 ? -56.173 13.199 57.018 1.00 60.75 317 GLN A C 1
ATOM 2573 O O . GLN A 1 317 ? -56.932 13.431 57.952 1.00 60.75 317 GLN A O 1
ATOM 2578 N N . ASN A 1 318 ? -55.276 14.080 56.565 1.00 62.78 318 ASN A N 1
ATOM 2579 C CA . ASN A 1 318 ? -55.109 15.416 57.143 1.00 62.78 318 ASN A CA 1
ATOM 2580 C C . ASN A 1 318 ? -56.155 16.419 56.633 1.00 62.78 318 ASN A C 1
ATOM 2582 O O . ASN A 1 318 ? -56.478 17.356 57.348 1.00 62.78 318 ASN A O 1
ATOM 2586 N N . ASP A 1 319 ? -56.710 16.213 55.434 1.00 55.72 319 ASP A N 1
ATOM 2587 C CA . ASP A 1 319 ? -57.762 17.086 54.881 1.00 55.72 319 ASP A CA 1
ATOM 2588 C C . ASP A 1 319 ? -59.177 16.735 55.394 1.00 55.72 319 ASP A C 1
ATOM 2590 O O . ASP A 1 319 ? -60.130 17.479 55.166 1.00 55.72 319 ASP A O 1
ATOM 2594 N N . ALA A 1 320 ? -59.338 15.587 56.064 1.00 51.19 320 ALA A N 1
ATOM 2595 C CA . ALA A 1 320 ? -60.611 15.118 56.621 1.00 51.19 320 ALA A CA 1
ATOM 2596 C C . ALA A 1 320 ? -60.779 15.414 58.128 1.00 51.19 320 ALA A C 1
ATOM 2598 O O . ALA A 1 320 ? -61.818 15.070 58.699 1.00 51.19 320 ALA A O 1
ATOM 2599 N N . SER A 1 321 ? -59.768 16.018 58.760 1.00 41.28 321 SER A N 1
ATOM 2600 C CA . SER A 1 321 ? -59.758 16.498 60.151 1.00 41.28 321 SER A CA 1
ATOM 2601 C C . SER A 1 321 ? -59.822 18.016 60.205 1.00 41.28 321 SER A C 1
ATOM 2603 O O . SER A 1 321 ? -60.587 18.538 61.043 1.00 41.28 321 SER A O 1
#

Radius of gyration: 82.66 Å; chains: 1; bounding box: 152×41×208 Å